Protein AF-A0A7J6T0Z1-F1 (afdb_monomer)

Foldseek 3Di:
DAKDAAADDPPDDDDPDDLADHGDDDPPDDPVNVVVVNVVLVVVLVVVLVVQCVCCVVVVPVLSNVQSDPQLRRRKMKDKDKFFADDDPPVVPPFDWSFDWDADLADDKDKDWDPPWDFKDWDFPPPDDDDDDDLGDIIITGHHTPPDRMIMMMIIRGHTHQQRFCPPVCPDPSNQQYPNQDDPVVRGSPPQQPPVRDGHGPNVSVVVVVVD

InterPro domains:
  IPR027443 Isopenicillin N synthase-like superfamily [G3DSA:2.60.120.330] (1-148)

pLDDT: mean 74.94, std 17.91, range [35.84, 97.19]

Organism: Perkinsus olseni (NCBI:txid32597)

Structure (mmCIF, N/CA/C/O backbone):
data_AF-A0A7J6T0Z1-F1
#
_entry.id   AF-A0A7J6T0Z1-F1
#
loop_
_atom_site.group_PDB
_atom_site.id
_atom_site.type_symbol
_atom_site.label_atom_id
_atom_site.label_alt_id
_atom_site.label_comp_id
_atom_site.label_asym_id
_atom_site.label_entity_id
_atom_site.label_seq_id
_atom_site.pdbx_PDB_ins_code
_atom_site.Cartn_x
_atom_site.Cartn_y
_atom_site.Cartn_z
_atom_site.occupancy
_atom_site.B_iso_or_equiv
_atom_site.auth_seq_id
_atom_site.auth_comp_id
_atom_site.auth_asym_id
_atom_site.auth_atom_id
_atom_site.pdbx_PDB_model_num
ATOM 1 N N . GLY A 1 1 ? 11.029 -6.167 9.103 1.00 74.56 1 GLY A N 1
ATOM 2 C CA . GLY A 1 1 ? 9.970 -6.312 8.086 1.00 74.56 1 GLY A CA 1
ATOM 3 C C . GLY A 1 1 ? 10.588 -6.230 6.710 1.00 74.56 1 GLY A C 1
ATOM 4 O O . GLY A 1 1 ? 11.666 -5.662 6.592 1.00 74.56 1 GLY A O 1
ATOM 5 N N . PHE A 1 2 ? 9.940 -6.806 5.706 1.00 89.94 2 PHE A N 1
ATOM 6 C CA . PHE A 1 2 ? 10.365 -6.749 4.304 1.00 89.94 2 PHE A CA 1
ATOM 7 C C . PHE A 1 2 ? 9.394 -5.868 3.516 1.00 89.94 2 PHE A C 1
ATOM 9 O O . PHE A 1 2 ? 8.201 -5.889 3.817 1.00 89.94 2 PHE A O 1
ATOM 16 N N . SER A 1 3 ? 9.886 -5.104 2.543 1.00 93.88 3 SER A N 1
ATOM 17 C CA . SER A 1 3 ? 9.063 -4.202 1.736 1.00 93.88 3 SER A CA 1
ATOM 18 C C . SER A 1 3 ? 9.277 -4.466 0.253 1.00 93.88 3 SER A C 1
ATOM 20 O O . SER A 1 3 ? 10.408 -4.688 -0.172 1.00 93.88 3 SER A O 1
ATOM 22 N N . TYR A 1 4 ? 8.199 -4.407 -0.518 1.00 96.12 4 TYR A N 1
ATOM 23 C CA . TYR A 1 4 ? 8.217 -4.537 -1.970 1.00 96.12 4 TYR A CA 1
ATOM 24 C C . TYR A 1 4 ? 7.030 -3.775 -2.572 1.00 96.12 4 TYR A C 1
ATOM 26 O O . TYR A 1 4 ? 6.057 -3.481 -1.881 1.00 96.12 4 TYR A O 1
ATOM 34 N N . GLY A 1 5 ? 7.125 -3.411 -3.841 1.00 95.44 5 GLY A N 1
ATOM 35 C CA . GLY A 1 5 ? 6.119 -2.658 -4.575 1.00 95.44 5 GLY A CA 1
ATOM 36 C C . GLY A 1 5 ? 5.828 -3.291 -5.929 1.00 95.44 5 GLY A C 1
ATOM 37 O O . GLY A 1 5 ? 5.919 -4.511 -6.105 1.00 95.44 5 GLY A O 1
ATOM 38 N N . PHE A 1 6 ? 5.504 -2.440 -6.896 1.00 95.56 6 PHE A N 1
ATOM 39 C CA . PHE A 1 6 ? 5.241 -2.845 -8.269 1.00 95.56 6 PHE A CA 1
ATOM 40 C C . PHE A 1 6 ? 6.432 -3.594 -8.889 1.00 95.56 6 PHE A C 1
ATOM 42 O O . PHE A 1 6 ? 7.571 -3.126 -8.853 1.00 95.56 6 PHE A O 1
ATOM 49 N N . GLU A 1 7 ? 6.167 -4.758 -9.485 1.00 95.94 7 GLU A N 1
ATOM 50 C CA . GLU A 1 7 ? 7.200 -5.560 -10.143 1.00 95.94 7 GLU A CA 1
ATOM 51 C C . GLU A 1 7 ? 7.459 -5.030 -11.560 1.00 95.94 7 GLU A C 1
ATOM 53 O O . GLU A 1 7 ? 6.697 -5.272 -12.498 1.00 95.94 7 GLU A O 1
ATOM 58 N N . TRP A 1 8 ? 8.556 -4.292 -11.716 1.00 95.19 8 TRP A N 1
ATOM 59 C CA . TRP A 1 8 ? 8.978 -3.752 -13.005 1.00 95.19 8 TRP A CA 1
ATOM 60 C C . TRP A 1 8 ? 9.663 -4.814 -13.876 1.00 95.19 8 TRP A C 1
ATOM 62 O O . TRP A 1 8 ? 10.398 -5.661 -13.361 1.00 95.19 8 TRP A O 1
ATOM 72 N N . PRO A 1 9 ? 9.533 -4.739 -15.216 1.00 94.12 9 PRO A N 1
ATOM 73 C CA . PRO A 1 9 ? 10.341 -5.560 -16.108 1.00 94.12 9 PRO A CA 1
ATOM 74 C C . PRO A 1 9 ? 11.835 -5.384 -15.817 1.00 94.12 9 PRO A C 1
ATOM 76 O O . PRO A 1 9 ? 12.321 -4.262 -15.684 1.00 94.12 9 PRO A O 1
ATOM 79 N N . LYS A 1 10 ? 12.605 -6.479 -15.820 1.00 90.25 10 LYS A N 1
ATOM 80 C CA . LYS A 1 10 ? 14.065 -6.447 -15.586 1.00 90.25 10 LYS A CA 1
ATOM 81 C C . LYS A 1 10 ? 14.842 -5.586 -16.584 1.00 90.25 10 LYS A C 1
ATOM 83 O O . LYS A 1 10 ? 16.014 -5.300 -16.357 1.00 90.25 10 LYS A O 1
ATOM 88 N N . THR A 1 11 ? 14.231 -5.209 -17.703 1.00 93.94 11 THR A N 1
ATOM 89 C CA . THR A 1 11 ? 14.786 -4.322 -18.735 1.00 93.94 11 THR A CA 1
ATOM 90 C C . THR A 1 11 ? 14.487 -2.846 -18.484 1.00 93.94 11 THR A C 1
ATOM 92 O O . THR A 1 11 ? 15.074 -1.996 -19.145 1.00 93.94 11 THR A O 1
ATOM 95 N N . HIS A 1 12 ? 13.614 -2.519 -17.531 1.00 94.31 12 HIS A N 1
ATOM 96 C CA . HIS A 1 12 ? 13.264 -1.147 -17.195 1.00 94.31 12 HIS A CA 1
ATOM 97 C C . HIS A 1 12 ? 14.442 -0.445 -16.498 1.00 94.31 12 HIS A C 1
ATOM 99 O O . HIS A 1 12 ? 15.129 -1.043 -15.665 1.00 94.31 12 HIS A O 1
ATOM 105 N N . ARG A 1 13 ? 14.743 0.799 -16.890 1.00 90.31 13 ARG A N 1
ATOM 106 C CA . ARG A 1 13 ? 15.944 1.535 -16.436 1.00 90.31 13 ARG A CA 1
ATOM 107 C C . ARG A 1 13 ? 15.671 2.961 -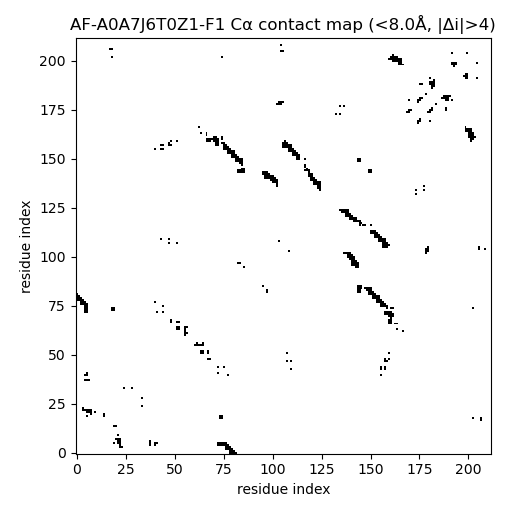15.967 1.00 90.31 13 ARG A C 1
ATOM 109 O O . ARG A 1 13 ? 16.509 3.511 -15.265 1.00 90.31 13 ARG A O 1
ATOM 116 N N . ALA A 1 14 ? 14.547 3.553 -16.361 1.00 93.81 14 ALA A N 1
ATOM 117 C CA . ALA A 1 14 ? 14.245 4.955 -16.112 1.00 93.81 14 ALA A CA 1
ATOM 118 C C . ALA A 1 14 ? 12.919 5.072 -15.364 1.00 93.81 14 ALA A C 1
ATOM 120 O O . ALA A 1 14 ? 11.871 4.774 -15.925 1.00 93.81 14 ALA A O 1
ATOM 121 N N . PHE A 1 15 ? 12.989 5.515 -14.114 1.00 94.12 15 PHE A N 1
ATOM 122 C CA . PHE A 1 15 ? 11.834 5.707 -13.246 1.00 94.12 15 PHE A CA 1
ATOM 123 C C . PHE A 1 15 ? 11.395 7.171 -13.273 1.00 94.12 15 PHE A C 1
ATOM 125 O O . PHE A 1 15 ? 12.234 8.070 -13.319 1.00 94.12 15 PHE A O 1
ATOM 132 N N . ALA A 1 16 ? 10.085 7.414 -13.246 1.00 92.31 16 ALA A N 1
ATOM 133 C CA . ALA A 1 16 ? 9.531 8.761 -13.356 1.00 92.31 16 ALA A CA 1
ATOM 134 C C . ALA A 1 16 ? 9.659 9.567 -12.053 1.00 92.31 16 ALA A C 1
ATOM 136 O O . ALA A 1 16 ? 9.600 10.792 -12.084 1.00 92.31 16 ALA A O 1
ATOM 137 N N . ASN A 1 17 ? 9.808 8.896 -10.908 1.00 91.75 17 ASN A N 1
ATOM 138 C CA . ASN A 1 17 ? 9.899 9.533 -9.596 1.00 91.75 17 ASN A CA 1
ATOM 139 C C . ASN A 1 17 ? 10.640 8.649 -8.574 1.00 91.75 17 ASN A C 1
ATOM 141 O O . ASN A 1 17 ? 10.964 7.495 -8.848 1.00 91.75 17 ASN A O 1
ATOM 145 N N . LYS A 1 18 ? 10.887 9.197 -7.376 1.00 89.94 18 LYS A N 1
ATOM 146 C CA . LYS A 1 18 ? 11.679 8.564 -6.303 1.00 89.94 18 LYS A CA 1
ATOM 147 C C . LYS A 1 18 ? 10.999 7.375 -5.612 1.00 89.94 18 LYS A C 1
ATOM 149 O O . LYS A 1 18 ? 11.673 6.642 -4.896 1.00 89.94 18 LYS A O 1
ATOM 154 N N . LEU A 1 19 ? 9.690 7.195 -5.791 1.00 90.69 19 LEU A N 1
ATOM 155 C CA . LEU A 1 19 ? 8.927 6.089 -5.199 1.00 90.69 19 LEU A CA 1
ATOM 156 C C . LEU A 1 19 ? 8.919 4.844 -6.089 1.00 90.69 19 LEU A C 1
ATOM 158 O O . LEU A 1 19 ? 8.497 3.775 -5.656 1.00 90.69 19 LEU A O 1
ATOM 162 N N . GLN A 1 20 ? 9.369 4.983 -7.333 1.00 94.12 20 GLN A N 1
ATOM 163 C CA . GLN A 1 20 ? 9.459 3.895 -8.288 1.00 94.12 20 GLN A CA 1
ATOM 164 C C . GLN A 1 20 ? 10.871 3.304 -8.285 1.00 94.12 20 GLN A C 1
ATOM 166 O O . GLN A 1 20 ? 11.873 4.017 -8.292 1.00 94.12 20 GLN A O 1
ATOM 171 N N . GLY A 1 21 ? 10.949 1.979 -8.311 1.00 93.75 21 GLY A N 1
ATOM 172 C CA . GLY A 1 21 ? 12.211 1.255 -8.343 1.00 93.75 21 GLY A CA 1
ATOM 173 C C . GLY A 1 21 ? 11.982 -0.250 -8.441 1.00 93.75 21 GLY A C 1
ATOM 174 O O . GLY A 1 21 ? 10.863 -0.715 -8.215 1.00 93.75 21 GLY A O 1
ATOM 175 N N . PRO A 1 22 ? 13.018 -1.032 -8.788 1.00 95.25 22 PRO A N 1
ATOM 176 C CA . PRO A 1 22 ? 12.898 -2.480 -8.820 1.00 95.25 22 PRO A CA 1
ATOM 177 C C . PRO A 1 22 ? 12.790 -3.036 -7.395 1.00 95.25 22 PRO A C 1
ATOM 179 O O . PRO A 1 22 ? 13.433 -2.538 -6.468 1.00 95.25 22 PRO A O 1
ATOM 182 N N . ASN A 1 23 ? 12.031 -4.118 -7.232 1.00 95.75 23 ASN A N 1
ATOM 183 C CA . ASN A 1 23 ? 12.008 -4.864 -5.979 1.00 95.75 23 ASN A CA 1
ATOM 184 C C . ASN A 1 23 ? 13.381 -5.490 -5.690 1.00 95.75 23 ASN A C 1
ATOM 186 O O . ASN A 1 23 ? 14.017 -6.069 -6.573 1.00 95.75 23 ASN A O 1
ATOM 190 N N . VAL A 1 24 ? 13.829 -5.404 -4.434 1.00 94.12 24 VAL A N 1
ATOM 191 C CA . VAL A 1 24 ? 15.079 -6.023 -3.967 1.00 94.12 24 VAL A CA 1
ATOM 192 C C . VAL A 1 24 ? 14.741 -7.279 -3.173 1.00 94.12 24 VAL A C 1
ATOM 194 O O . VAL A 1 24 ? 14.542 -7.241 -1.961 1.00 94.12 24 VAL A O 1
ATOM 197 N N . TRP A 1 25 ? 14.647 -8.406 -3.872 1.00 94.25 25 TRP A N 1
ATOM 198 C CA . TRP A 1 25 ? 14.301 -9.694 -3.276 1.00 94.25 25 TRP A CA 1
ATOM 199 C C . TRP A 1 25 ? 15.475 -10.301 -2.481 1.00 94.25 25 TRP A C 1
ATOM 201 O O . TRP A 1 25 ? 16.605 -10.318 -2.977 1.00 94.25 25 TRP A O 1
ATOM 211 N N . PRO A 1 26 ? 15.247 -10.838 -1.264 1.00 92.25 26 PRO A N 1
ATOM 212 C CA . PRO A 1 26 ? 16.267 -11.580 -0.527 1.00 92.25 26 PRO A CA 1
ATOM 213 C C . PRO A 1 26 ? 16.804 -12.772 -1.326 1.00 92.25 26 PRO A C 1
ATOM 215 O O . PRO A 1 26 ? 16.032 -13.536 -1.889 1.00 92.25 26 PRO A O 1
ATOM 218 N N . ALA A 1 27 ? 18.117 -13.016 -1.300 1.00 90.31 27 ALA A N 1
ATOM 219 C CA . ALA A 1 27 ? 18.741 -14.076 -2.106 1.00 90.31 27 ALA A CA 1
ATOM 220 C C . ALA A 1 27 ? 18.177 -15.493 -1.864 1.00 90.31 27 ALA A C 1
ATOM 222 O O . ALA A 1 27 ? 18.294 -16.360 -2.723 1.00 90.31 27 ALA A O 1
ATOM 223 N N . LYS A 1 28 ? 17.588 -15.736 -0.687 1.00 91.62 28 LYS A N 1
ATOM 224 C CA . LYS A 1 28 ? 17.058 -17.043 -0.277 1.00 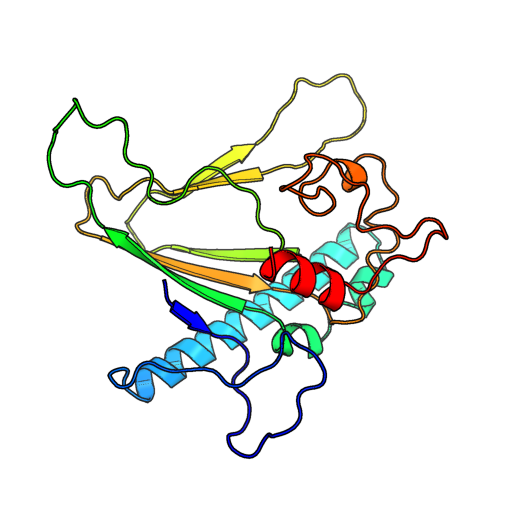91.62 28 LYS A CA 1
ATOM 225 C C . LYS A 1 28 ? 15.582 -17.257 -0.618 1.00 91.62 28 LYS A C 1
ATOM 227 O O . LYS A 1 28 ? 15.091 -18.344 -0.347 1.00 91.62 28 LYS A O 1
ATOM 232 N N . ILE A 1 29 ? 14.869 -16.254 -1.140 1.00 90.69 29 ILE A N 1
ATOM 233 C CA . ILE A 1 29 ? 13.438 -16.405 -1.427 1.00 90.69 29 ILE A CA 1
ATOM 234 C C . ILE A 1 29 ? 13.224 -17.117 -2.777 1.00 90.69 29 ILE A C 1
ATOM 236 O O . ILE A 1 29 ? 13.694 -16.616 -3.806 1.00 90.69 29 ILE A O 1
ATOM 240 N N . PRO A 1 30 ? 12.530 -18.269 -2.802 1.00 95.00 30 PRO A N 1
ATOM 241 C CA . PRO A 1 30 ? 12.181 -18.969 -4.035 1.00 95.00 30 PRO A CA 1
ATOM 242 C C . PRO A 1 30 ? 11.428 -18.080 -5.033 1.00 95.00 30 PRO A C 1
ATOM 244 O O . PRO A 1 30 ? 10.677 -17.182 -4.654 1.00 95.00 30 PRO A O 1
ATOM 247 N N . ALA A 1 31 ? 11.594 -18.345 -6.331 1.00 93.50 31 ALA A N 1
ATOM 248 C CA . ALA A 1 31 ? 10.918 -17.576 -7.381 1.00 93.50 31 ALA A CA 1
ATOM 249 C C . ALA A 1 31 ? 9.382 -17.704 -7.319 1.00 93.50 31 ALA A C 1
ATOM 251 O O . ALA A 1 31 ? 8.666 -16.752 -7.623 1.00 93.50 31 ALA A O 1
ATOM 252 N N . GLU A 1 32 ? 8.875 -18.861 -6.895 1.00 96.12 32 GLU A N 1
ATOM 253 C CA . GLU A 1 32 ? 7.445 -19.113 -6.664 1.00 96.12 32 GLU A CA 1
ATOM 254 C C . GLU A 1 32 ? 6.862 -18.255 -5.531 1.00 96.12 32 GLU A C 1
ATOM 256 O O . GLU A 1 32 ? 5.759 -17.717 -5.666 1.00 96.12 32 GLU A O 1
ATOM 261 N N . ASP A 1 33 ? 7.630 -18.033 -4.463 1.00 95.00 33 ASP A N 1
ATOM 262 C CA . ASP A 1 33 ? 7.237 -17.157 -3.359 1.00 95.00 33 ASP A CA 1
ATOM 263 C C . ASP A 1 33 ? 7.249 -15.692 -3.800 1.00 95.00 33 ASP A C 1
ATOM 265 O O . ASP A 1 33 ? 6.302 -14.957 -3.520 1.00 95.00 33 ASP A O 1
ATOM 269 N N . GLN A 1 34 ? 8.265 -15.270 -4.566 1.00 95.06 34 GLN A N 1
ATOM 270 C CA . GLN A 1 34 ? 8.288 -13.936 -5.186 1.00 95.06 34 GLN A CA 1
ATOM 271 C C . GLN A 1 34 ? 7.047 -13.725 -6.060 1.00 95.06 34 GLN A C 1
ATOM 273 O O . GLN A 1 34 ? 6.359 -12.714 -5.932 1.00 95.06 34 GLN A O 1
ATOM 278 N N . HIS A 1 35 ? 6.711 -14.704 -6.905 1.00 96.00 35 HIS A N 1
ATOM 279 C CA . HIS A 1 35 ? 5.528 -14.644 -7.758 1.00 96.00 35 HIS A CA 1
ATOM 280 C C . HIS A 1 35 ? 4.232 -14.544 -6.944 1.00 96.00 35 HIS A C 1
ATOM 282 O O . HIS A 1 35 ? 3.364 -13.730 -7.262 1.00 96.00 35 HIS A O 1
ATOM 288 N N . THR A 1 36 ? 4.113 -15.322 -5.868 1.00 96.75 36 THR A N 1
ATOM 289 C CA . THR A 1 36 ? 2.957 -15.283 -4.963 1.00 96.75 36 THR A CA 1
ATOM 290 C C . THR A 1 36 ? 2.819 -13.917 -4.293 1.00 96.75 36 THR A C 1
ATOM 292 O O . THR A 1 36 ? 1.726 -13.349 -4.263 1.00 96.75 36 THR A O 1
ATOM 295 N N . LEU A 1 37 ? 3.927 -13.343 -3.822 1.00 95.94 37 LEU A N 1
ATOM 296 C CA . LEU A 1 37 ? 3.954 -12.019 -3.206 1.00 95.94 37 LEU A CA 1
ATOM 297 C C . LEU A 1 37 ? 3.589 -10.912 -4.203 1.00 95.94 37 LEU A C 1
ATOM 299 O O . LEU A 1 37 ? 2.799 -10.029 -3.863 1.00 95.94 37 LEU A O 1
ATOM 303 N N . VAL A 1 38 ? 4.096 -10.973 -5.437 1.00 96.75 38 VAL A N 1
ATOM 304 C CA . VAL A 1 38 ? 3.731 -10.037 -6.516 1.00 96.75 38 VAL A CA 1
ATOM 305 C C . VAL A 1 38 ? 2.256 -10.179 -6.895 1.00 96.75 38 VAL A C 1
ATOM 307 O O . VAL A 1 38 ? 1.563 -9.178 -7.073 1.00 96.75 38 VAL A O 1
ATOM 310 N N . LYS A 1 39 ? 1.735 -11.409 -6.972 1.00 97.19 39 LYS A N 1
ATOM 311 C CA . LYS A 1 39 ? 0.308 -11.650 -7.212 1.00 97.19 39 LYS A CA 1
ATOM 312 C C . LYS A 1 39 ? -0.542 -11.022 -6.108 1.00 97.19 39 LYS A C 1
ATOM 314 O O . LYS A 1 39 ? -1.492 -10.310 -6.418 1.00 97.19 39 LYS A O 1
ATOM 319 N N . TRP A 1 40 ? -0.169 -11.224 -4.844 1.00 96.00 40 TRP A N 1
ATOM 320 C CA . TRP A 1 40 ? -0.841 -10.591 -3.709 1.00 96.00 40 TRP A CA 1
ATOM 321 C C . TRP A 1 40 ? -0.827 -9.060 -3.804 1.00 96.00 40 TRP A C 1
ATOM 323 O O . TRP A 1 40 ? -1.874 -8.438 -3.643 1.00 96.00 40 TRP A O 1
ATOM 333 N N . PHE A 1 41 ? 0.323 -8.456 -4.124 1.00 96.44 41 PHE A N 1
ATOM 334 C CA . PHE A 1 41 ? 0.431 -7.006 -4.320 1.00 96.44 41 PHE A CA 1
ATOM 335 C C . PHE A 1 41 ? -0.579 -6.505 -5.356 1.00 96.44 41 PHE A C 1
ATOM 337 O O . PHE A 1 41 ? -1.325 -5.567 -5.086 1.00 96.44 41 PHE A O 1
ATOM 344 N N . ASN A 1 42 ? -0.653 -7.174 -6.508 1.00 95.69 42 ASN A N 1
ATOM 345 C CA . ASN A 1 42 ? -1.567 -6.794 -7.581 1.00 95.69 42 ASN A CA 1
ATOM 346 C C . ASN A 1 42 ? -3.037 -6.886 -7.148 1.00 95.69 42 ASN A C 1
ATOM 348 O O . ASN A 1 42 ? -3.806 -5.966 -7.422 1.00 95.69 42 ASN A O 1
ATOM 352 N N . GLU A 1 43 ? -3.436 -7.951 -6.448 1.00 96.25 43 GLU A N 1
ATOM 353 C CA . GLU A 1 43 ? -4.812 -8.093 -5.950 1.00 96.25 43 GLU A CA 1
ATOM 354 C C . GLU A 1 43 ? -5.153 -7.040 -4.887 1.00 96.25 43 GLU A C 1
ATOM 356 O O . GLU A 1 43 ? -6.208 -6.403 -4.955 1.00 96.25 43 GLU A O 1
ATOM 361 N N . ALA A 1 44 ? -4.239 -6.778 -3.949 1.00 95.31 44 ALA A N 1
ATOM 362 C CA . ALA A 1 44 ? -4.417 -5.738 -2.940 1.00 95.31 44 ALA A CA 1
ATOM 363 C C . ALA A 1 44 ? -4.518 -4.339 -3.575 1.00 95.31 44 ALA A C 1
ATOM 365 O O . ALA A 1 44 ? -5.366 -3.540 -3.179 1.00 95.31 44 ALA A O 1
ATOM 366 N N . THR A 1 45 ? -3.736 -4.061 -4.622 1.00 94.62 45 THR A N 1
ATOM 367 C CA . THR A 1 45 ? -3.840 -2.815 -5.394 1.00 94.62 45 THR A CA 1
ATOM 368 C C . THR A 1 45 ? -5.169 -2.707 -6.138 1.00 94.62 45 THR A C 1
ATOM 370 O O . THR A 1 45 ? -5.771 -1.633 -6.154 1.00 94.62 45 THR A O 1
ATOM 373 N N . ARG A 1 46 ? -5.680 -3.801 -6.725 1.00 93.62 46 ARG A N 1
ATOM 374 C CA . ARG A 1 46 ? -7.014 -3.807 -7.358 1.00 93.62 46 ARG A CA 1
ATOM 375 C C . ARG A 1 46 ? -8.114 -3.509 -6.343 1.00 93.62 46 ARG A C 1
ATOM 377 O O . ARG A 1 46 ? -9.021 -2.735 -6.654 1.00 93.62 46 ARG A O 1
ATOM 384 N N . LEU A 1 47 ? -8.017 -4.074 -5.139 1.00 93.62 47 LEU A N 1
ATOM 385 C CA . LEU A 1 47 ? -8.932 -3.772 -4.040 1.00 93.62 47 LEU A CA 1
ATOM 386 C C . LEU A 1 47 ? -8.821 -2.302 -3.607 1.00 93.62 47 LEU A C 1
ATOM 388 O O . LEU A 1 47 ? -9.841 -1.625 -3.502 1.00 93.62 47 LEU A O 1
ATOM 392 N N . GLY A 1 48 ? -7.603 -1.784 -3.429 1.00 91.38 48 GLY A N 1
ATOM 393 C CA . GLY A 1 48 ? -7.358 -0.379 -3.089 1.00 91.38 48 GLY A CA 1
ATOM 394 C C . GLY A 1 48 ? -7.958 0.585 -4.113 1.00 91.38 48 GLY A C 1
ATOM 395 O O . GLY A 1 48 ? -8.665 1.520 -3.743 1.00 91.38 48 GLY A O 1
ATOM 396 N N . LEU A 1 49 ? -7.790 0.294 -5.404 1.00 90.25 49 LEU A N 1
ATOM 397 C CA . LEU A 1 49 ? -8.406 1.046 -6.497 1.00 90.25 49 LEU A CA 1
ATOM 398 C C . LEU A 1 49 ? -9.941 1.012 -6.438 1.00 90.25 49 LEU A C 1
ATOM 400 O O . LEU A 1 49 ? -10.588 2.044 -6.628 1.00 90.25 49 LEU A O 1
ATOM 404 N N . ALA A 1 50 ? -10.534 -0.156 -6.183 1.00 90.94 50 ALA A N 1
ATOM 405 C CA . ALA A 1 50 ? -11.984 -0.295 -6.061 1.00 90.94 50 ALA A CA 1
ATOM 406 C C . ALA A 1 50 ? -12.532 0.511 -4.871 1.00 90.94 50 ALA A C 1
ATOM 408 O O . ALA A 1 50 ? -13.519 1.231 -5.021 1.00 90.94 50 ALA A O 1
ATOM 409 N N . LEU A 1 51 ? -11.852 0.456 -3.722 1.00 89.31 51 LEU A N 1
ATOM 410 C CA . LEU A 1 51 ? -12.191 1.243 -2.536 1.00 89.31 51 LEU A CA 1
ATOM 411 C C . LEU A 1 51 ? -12.038 2.746 -2.791 1.00 89.31 51 LEU A C 1
ATOM 413 O O . LEU A 1 51 ? -12.935 3.510 -2.453 1.00 89.31 51 LEU A O 1
ATOM 417 N N . CYS A 1 52 ? -10.957 3.170 -3.447 1.00 85.75 52 CYS A N 1
ATOM 418 C CA . CYS A 1 52 ? -10.718 4.564 -3.824 1.00 85.75 52 CYS A CA 1
ATOM 419 C C . CYS A 1 52 ? -11.865 5.110 -4.689 1.00 85.75 52 CYS A C 1
ATOM 421 O O . CYS A 1 52 ? -12.433 6.162 -4.392 1.00 85.75 52 CYS A O 1
ATOM 423 N N . LYS A 1 53 ? -12.286 4.348 -5.708 1.00 85.50 53 LYS A N 1
ATOM 424 C CA . LYS A 1 53 ? -13.427 4.702 -6.567 1.00 85.50 53 LYS A CA 1
ATOM 425 C C . LYS A 1 53 ? -14.752 4.735 -5.805 1.00 85.50 53 LYS A C 1
ATOM 427 O O . LYS A 1 53 ? -15.549 5.644 -6.029 1.00 85.50 53 LYS A O 1
ATOM 432 N N . ALA A 1 54 ? -14.984 3.781 -4.905 1.00 85.81 54 ALA A N 1
ATOM 433 C CA . ALA A 1 54 ? -16.178 3.764 -4.066 1.00 85.81 54 ALA A CA 1
ATOM 434 C C . ALA A 1 54 ? -16.225 4.986 -3.134 1.00 85.81 54 ALA A C 1
ATOM 436 O O . ALA A 1 54 ? -17.252 5.657 -3.068 1.00 85.81 54 ALA A O 1
ATOM 437 N N . LEU A 1 55 ? -15.104 5.325 -2.487 1.00 81.25 55 LEU A N 1
ATOM 438 C CA . LEU A 1 55 ? -14.967 6.509 -1.635 1.00 81.25 55 LEU A CA 1
ATOM 439 C C . LEU A 1 55 ? -15.202 7.802 -2.418 1.00 81.25 55 LEU A C 1
ATOM 441 O O . LEU A 1 55 ? -15.941 8.670 -1.956 1.00 81.25 55 LEU A O 1
ATOM 445 N N . ALA A 1 56 ? -14.639 7.918 -3.621 1.00 79.88 56 ALA A N 1
ATOM 446 C CA . ALA A 1 56 ? -14.892 9.051 -4.507 1.00 79.88 56 ALA A CA 1
ATOM 447 C C . ALA A 1 56 ? -16.381 9.192 -4.848 1.00 79.88 56 ALA A C 1
ATOM 449 O O . ALA A 1 56 ? -16.927 10.292 -4.803 1.00 79.88 56 ALA A O 1
ATOM 450 N N . HIS A 1 57 ? -17.050 8.072 -5.136 1.00 81.19 57 HIS A N 1
ATOM 451 C CA . HIS A 1 57 ? -18.470 8.062 -5.466 1.00 81.19 57 HIS A CA 1
ATOM 452 C C . HIS A 1 57 ? -19.348 8.494 -4.282 1.00 81.19 57 HIS A C 1
ATOM 454 O O . HIS A 1 57 ? -20.171 9.391 -4.436 1.00 81.19 57 HIS A O 1
ATOM 460 N N . VAL A 1 58 ? -19.151 7.914 -3.091 1.00 79.38 58 VAL A N 1
ATOM 461 C CA . VAL A 1 58 ? -19.977 8.240 -1.910 1.00 79.38 58 VAL A CA 1
ATOM 462 C C . VAL A 1 58 ? -19.708 9.639 -1.355 1.00 79.38 58 VAL A C 1
ATOM 464 O O . VAL A 1 58 ? -20.598 10.242 -0.766 1.00 79.38 58 VAL A O 1
ATOM 467 N N . SER A 1 59 ? -18.494 10.165 -1.539 1.00 70.69 59 SER A N 1
ATOM 468 C CA . SER A 1 59 ? -18.126 11.517 -1.096 1.00 70.69 59 SER A CA 1
ATOM 469 C C . SER A 1 59 ? -18.489 12.613 -2.101 1.00 70.69 59 SER A C 1
ATOM 471 O O . SER A 1 59 ? -18.361 13.792 -1.777 1.00 70.69 59 SER A O 1
ATOM 473 N N . GLY A 1 60 ? -18.911 12.250 -3.318 1.00 73.56 60 GLY A N 1
ATOM 474 C CA . GLY A 1 60 ? -19.153 13.200 -4.405 1.00 73.56 60 GLY A CA 1
ATOM 475 C C . GLY A 1 60 ? -17.885 13.897 -4.918 1.00 73.56 60 GLY A C 1
ATOM 476 O O . GLY A 1 60 ? -17.986 14.904 -5.617 1.00 73.56 60 GLY A O 1
ATOM 477 N N . GLN A 1 61 ? -16.690 13.398 -4.581 1.00 71.75 61 GLN A N 1
ATOM 478 C CA . GLN A 1 61 ? -15.423 14.004 -4.991 1.00 71.75 61 GLN A CA 1
ATOM 479 C C . GLN A 1 61 ? -14.971 13.479 -6.357 1.00 71.75 61 GLN A C 1
ATOM 481 O O . GLN A 1 61 ? -14.254 12.482 -6.473 1.00 71.75 61 GLN A O 1
ATOM 486 N N . GLU A 1 62 ? -15.354 14.192 -7.415 1.00 69.69 62 GLU A N 1
ATOM 487 C CA . GLU A 1 62 ? -14.980 13.852 -8.793 1.00 69.69 62 GLU A CA 1
ATOM 488 C C . GLU A 1 62 ? -13.456 13.884 -9.018 1.00 69.69 62 GLU A C 1
ATOM 490 O O . GLU A 1 62 ? -12.919 13.055 -9.755 1.00 69.69 62 GLU A O 1
ATOM 495 N N . ALA A 1 63 ? -12.745 14.790 -8.334 1.00 69.31 63 ALA A N 1
ATOM 496 C CA . ALA A 1 63 ? -11.284 14.871 -8.372 1.00 69.31 63 ALA A CA 1
ATOM 497 C C . ALA A 1 63 ? -10.632 13.563 -7.900 1.00 69.31 63 ALA A C 1
ATOM 499 O O . ALA A 1 63 ? -9.743 13.039 -8.567 1.00 69.31 63 ALA A O 1
ATOM 500 N N . LEU A 1 64 ? -11.132 12.975 -6.808 1.00 70.44 64 LEU A N 1
ATOM 501 C CA . LEU A 1 64 ? -10.638 11.692 -6.315 1.00 70.44 64 LEU A CA 1
ATOM 502 C C . LEU A 1 64 ? -10.903 10.576 -7.337 1.00 70.44 64 LEU A C 1
ATOM 504 O O . LEU A 1 64 ? -10.008 9.790 -7.628 1.00 70.44 64 LEU A O 1
ATOM 508 N N . SER A 1 65 ? -12.085 10.558 -7.962 1.00 71.56 65 SER A N 1
ATOM 509 C CA . SER A 1 65 ? -12.444 9.557 -8.979 1.00 71.56 65 SER A CA 1
ATOM 510 C C . SER A 1 65 ? -11.482 9.548 -10.175 1.00 71.56 65 SER A C 1
ATOM 512 O O . SER A 1 65 ? -11.084 8.478 -10.637 1.00 71.56 65 SER A O 1
ATOM 514 N N . LYS A 1 66 ? -11.060 10.734 -10.640 1.00 75.81 66 LYS A N 1
ATOM 515 C CA . LYS A 1 66 ? -10.092 10.903 -11.743 1.00 75.81 66 LYS A CA 1
ATOM 516 C C . LYS A 1 66 ? -8.672 10.474 -11.363 1.00 75.81 66 LYS A C 1
ATOM 518 O O . LYS A 1 66 ? -7.906 10.039 -12.218 1.00 75.81 66 LYS A O 1
ATOM 523 N N . ASN A 1 67 ? -8.346 10.576 -10.080 1.00 77.31 67 ASN A N 1
ATOM 524 C CA . ASN A 1 67 ? -7.003 10.395 -9.541 1.00 77.31 67 ASN A CA 1
ATOM 525 C C . ASN A 1 67 ? -6.741 8.983 -8.974 1.00 77.31 67 ASN A C 1
ATOM 527 O O . ASN A 1 67 ? -5.589 8.564 -8.839 1.00 77.31 67 ASN A O 1
ATOM 531 N N . CYS A 1 68 ? -7.799 8.209 -8.712 1.00 75.94 68 CYS A N 1
ATOM 532 C CA . CYS A 1 68 ? -7.749 6.767 -8.462 1.00 75.94 68 CYS A CA 1
ATOM 533 C C . CYS A 1 68 ? -7.460 6.005 -9.776 1.00 75.94 68 CYS A C 1
ATOM 535 O O . CYS A 1 68 ? -8.365 5.410 -10.373 1.00 75.94 68 CYS A O 1
ATOM 537 N N . GLY A 1 69 ? -6.221 6.066 -10.271 1.00 69.94 69 GLY A N 1
ATOM 538 C CA . GLY A 1 69 ? -5.808 5.480 -11.550 1.00 69.94 69 GLY A CA 1
ATOM 539 C C . GLY A 1 69 ? -4.823 4.313 -11.434 1.00 69.94 69 GLY A C 1
ATOM 540 O O . GLY A 1 69 ? -4.463 3.864 -10.345 1.00 69.94 69 GLY A O 1
ATOM 541 N N . SER A 1 70 ? -4.406 3.803 -12.596 1.00 67.00 70 SER A N 1
ATOM 542 C CA . SER A 1 70 ? -3.457 2.688 -12.729 1.00 67.00 70 SER A CA 1
ATOM 543 C C . SER A 1 70 ? -2.045 3.029 -12.256 1.00 67.00 70 SER A C 1
ATOM 545 O O . SER A 1 70 ? -1.316 2.134 -11.833 1.00 67.00 70 SER A O 1
ATOM 547 N N . ASP A 1 71 ? -1.667 4.306 -12.286 1.00 82.56 71 ASP A N 1
ATOM 548 C CA . ASP A 1 71 ? -0.306 4.737 -11.960 1.00 82.56 71 ASP A CA 1
ATOM 549 C C . ASP A 1 71 ? -0.045 4.698 -10.453 1.00 82.56 71 ASP A C 1
ATOM 551 O O . ASP A 1 71 ? 1.103 4.544 -10.036 1.00 82.56 71 ASP A O 1
ATOM 555 N N . GLY A 1 72 ? -1.097 4.746 -9.628 1.00 86.81 72 GLY A N 1
ATOM 556 C CA . GLY A 1 72 ? -0.997 4.567 -8.178 1.00 86.81 72 GLY A CA 1
ATOM 557 C C . GLY A 1 72 ? -0.355 3.235 -7.775 1.00 86.81 72 GLY A C 1
ATOM 558 O O . GLY A 1 72 ? 0.395 3.175 -6.800 1.00 86.81 72 GLY A O 1
ATOM 559 N N . ALA A 1 73 ? -0.538 2.180 -8.579 1.00 89.75 73 ALA A N 1
ATOM 560 C CA . ALA A 1 73 ? 0.127 0.891 -8.377 1.00 89.75 73 ALA A CA 1
ATOM 561 C C . ALA A 1 73 ? 1.655 1.029 -8.357 1.00 89.75 73 ALA A C 1
ATOM 563 O O . ALA A 1 73 ? 2.324 0.411 -7.537 1.00 89.75 73 ALA A O 1
ATOM 564 N N . SER A 1 74 ? 2.200 1.877 -9.235 1.00 93.25 74 SER A N 1
ATOM 565 C CA . SER A 1 74 ? 3.645 2.040 -9.425 1.00 93.25 74 SER A CA 1
ATOM 566 C C . SER A 1 74 ? 4.358 2.681 -8.233 1.00 93.25 74 SER A C 1
ATOM 568 O O . SER A 1 74 ? 5.577 2.572 -8.131 1.00 93.25 74 SER A O 1
ATOM 570 N N . ILE A 1 75 ? 3.603 3.329 -7.341 1.00 92.50 75 ILE A N 1
ATOM 571 C CA . ILE A 1 75 ? 4.123 4.002 -6.146 1.00 92.50 75 ILE A CA 1
ATOM 572 C C . ILE A 1 75 ? 3.594 3.404 -4.839 1.00 92.50 75 ILE A C 1
ATOM 574 O O . ILE A 1 75 ? 4.070 3.773 -3.769 1.00 92.50 75 ILE A O 1
ATOM 578 N N . SER A 1 76 ? 2.621 2.492 -4.914 1.00 94.12 76 SER A N 1
ATOM 579 C CA . SER A 1 76 ? 2.067 1.783 -3.757 1.00 94.12 76 SER A CA 1
ATOM 580 C C . SER A 1 76 ? 3.089 0.813 -3.160 1.00 94.12 76 SER A C 1
ATOM 582 O O . SER A 1 76 ? 3.962 0.288 -3.855 1.00 94.12 76 SER A O 1
ATOM 584 N N . LEU A 1 77 ? 2.962 0.541 -1.861 1.00 94.38 77 LEU A N 1
ATOM 585 C CA . LEU A 1 77 ? 3.954 -0.215 -1.097 1.00 94.38 77 LEU A CA 1
ATOM 586 C C . LEU A 1 77 ? 3.306 -1.364 -0.328 1.00 94.38 77 LEU A C 1
ATOM 588 O O . LEU A 1 77 ? 2.328 -1.174 0.387 1.00 94.38 77 LEU A O 1
ATOM 592 N N . GLN A 1 78 ? 3.904 -2.546 -0.388 1.00 95.56 78 GLN A N 1
ATOM 593 C CA . GLN A 1 78 ? 3.578 -3.666 0.482 1.00 95.56 78 GLN A CA 1
ATOM 594 C C . GLN A 1 78 ? 4.673 -3.861 1.524 1.00 95.56 78 GLN A C 1
ATOM 596 O O . GLN A 1 78 ? 5.865 -3.842 1.218 1.00 95.56 78 GLN A O 1
ATOM 601 N N . ARG A 1 79 ? 4.260 -4.102 2.768 1.00 94.50 79 ARG A N 1
ATOM 602 C CA . ARG A 1 79 ? 5.146 -4.474 3.870 1.00 94.50 79 ARG A CA 1
ATOM 603 C C . ARG A 1 79 ? 4.717 -5.800 4.479 1.00 94.50 79 ARG A C 1
ATOM 605 O O . ARG A 1 79 ? 3.529 -6.069 4.648 1.00 94.50 79 ARG A O 1
ATOM 612 N N . ILE A 1 80 ? 5.707 -6.614 4.819 1.00 92.88 80 ILE A N 1
ATOM 613 C CA . ILE A 1 80 ? 5.562 -7.866 5.556 1.00 92.88 80 ILE A CA 1
ATOM 614 C C . ILE A 1 80 ? 6.158 -7.661 6.943 1.00 92.88 80 ILE A C 1
ATOM 616 O O . ILE A 1 80 ? 7.345 -7.335 7.092 1.00 92.88 80 ILE A O 1
ATOM 620 N N . TYR A 1 81 ? 5.338 -7.874 7.963 1.00 91.06 81 TYR A N 1
ATOM 621 C CA . TYR A 1 81 ? 5.741 -7.835 9.359 1.00 91.06 81 TYR A CA 1
ATOM 622 C C . TYR A 1 81 ? 5.678 -9.231 9.961 1.00 91.06 81 TYR A C 1
ATOM 624 O O . TYR A 1 81 ? 4.730 -9.977 9.730 1.00 91.06 81 TYR A O 1
ATOM 632 N N . ARG A 1 82 ? 6.699 -9.550 10.755 1.00 89.19 82 ARG A N 1
ATOM 633 C CA . ARG A 1 82 ? 6.767 -10.729 11.611 1.00 89.19 82 ARG A CA 1
ATOM 634 C C . ARG A 1 82 ? 6.909 -10.222 13.038 1.00 89.19 82 ARG A C 1
ATOM 636 O O . ARG A 1 82 ? 7.871 -9.511 13.329 1.00 89.19 82 ARG A O 1
ATOM 643 N N . TYR A 1 83 ? 5.939 -10.542 13.880 1.00 85.38 83 TYR A N 1
ATOM 644 C CA . TYR A 1 83 ? 5.926 -10.213 15.298 1.00 85.38 83 TYR A CA 1
ATOM 645 C C . TYR A 1 83 ? 6.213 -11.490 16.082 1.00 85.38 83 TYR A C 1
ATOM 647 O O . TYR A 1 83 ? 5.516 -12.488 15.907 1.00 85.38 83 TYR A O 1
ATOM 655 N N . PHE A 1 84 ? 7.246 -11.456 16.915 1.00 83.62 84 PHE A N 1
ATOM 656 C CA . PHE A 1 84 ? 7.603 -12.563 17.798 1.00 83.62 84 PHE A CA 1
ATOM 657 C C . PHE A 1 84 ? 6.725 -12.545 19.054 1.00 83.62 84 PHE A C 1
ATOM 659 O O . PHE A 1 84 ? 6.230 -11.481 19.441 1.00 83.62 84 PHE A O 1
ATOM 666 N N . ALA A 1 85 ? 6.527 -13.708 19.673 1.00 77.75 85 ALA A N 1
ATOM 667 C CA . ALA A 1 85 ? 5.907 -13.800 20.991 1.00 77.75 85 ALA A CA 1
ATOM 668 C C . ALA A 1 85 ? 6.722 -13.046 22.059 1.00 77.75 85 ALA A C 1
ATOM 670 O O . ALA A 1 85 ? 7.932 -12.856 21.921 1.00 77.75 85 ALA A O 1
ATOM 671 N N . GLU A 1 86 ? 6.058 -12.624 23.138 1.00 71.25 86 GLU A N 1
ATOM 672 C CA . GLU A 1 86 ? 6.760 -12.164 24.340 1.00 71.25 86 GLU A CA 1
ATOM 673 C C . GLU A 1 86 ? 7.420 -13.365 25.035 1.00 71.25 86 GLU A C 1
ATOM 675 O O . GLU A 1 86 ? 6.746 -14.317 25.429 1.00 71.25 86 GLU A O 1
ATOM 680 N N . GLU A 1 87 ? 8.744 -13.332 25.193 1.00 62.75 87 GLU A N 1
ATOM 681 C CA . GLU A 1 87 ? 9.471 -14.330 25.981 1.00 62.75 87 GLU A CA 1
ATOM 682 C C . GLU A 1 87 ? 9.410 -13.977 27.481 1.00 62.75 87 GLU A C 1
ATOM 684 O O . GLU A 1 87 ? 10.064 -13.037 27.932 1.00 62.75 87 GLU A O 1
ATOM 689 N N . GLY A 1 88 ? 8.658 -14.772 28.254 1.00 58.72 88 GLY A N 1
ATOM 690 C CA . GLY A 1 88 ? 8.659 -14.778 29.726 1.00 58.72 88 GLY A CA 1
ATOM 691 C C . GLY A 1 88 ? 7.682 -13.807 30.413 1.00 58.72 88 GLY A C 1
ATOM 692 O O . GLY A 1 88 ? 7.454 -12.695 29.953 1.00 58.72 88 GLY A O 1
ATOM 693 N N . ASP A 1 89 ? 7.138 -14.211 31.574 1.00 52.03 89 ASP A N 1
ATOM 694 C CA . ASP A 1 89 ? 6.314 -13.377 32.485 1.00 52.03 89 ASP A CA 1
ATOM 695 C C . ASP A 1 89 ? 7.207 -12.422 33.310 1.00 52.03 89 ASP A C 1
ATOM 697 O O . ASP A 1 89 ? 7.056 -12.286 34.527 1.00 52.03 89 ASP A O 1
ATOM 701 N N . ASP A 1 90 ? 8.207 -11.799 32.675 1.00 52.84 90 ASP A N 1
ATOM 702 C CA . ASP A 1 90 ? 9.053 -10.810 33.342 1.00 52.84 90 ASP A CA 1
ATOM 703 C C . ASP A 1 90 ? 8.297 -9.483 33.450 1.00 52.84 90 ASP A C 1
ATOM 705 O O . ASP A 1 90 ? 8.488 -8.547 32.675 1.00 52.84 90 ASP A O 1
ATOM 709 N N . ARG A 1 91 ? 7.421 -9.409 34.455 1.00 53.28 91 ARG A N 1
ATOM 710 C CA . ARG A 1 91 ? 6.601 -8.234 34.793 1.00 53.28 91 ARG A CA 1
ATOM 711 C C . ARG A 1 91 ? 7.420 -6.978 35.118 1.00 53.28 91 ARG A C 1
ATOM 713 O O . ARG A 1 91 ? 6.826 -5.919 35.315 1.00 53.28 91 ARG A O 1
ATOM 720 N N . SER A 1 92 ? 8.751 -7.082 35.210 1.00 54.44 92 SER A N 1
ATOM 721 C CA . SER A 1 92 ? 9.655 -5.939 35.375 1.00 54.44 92 SER A CA 1
ATOM 722 C C . SER A 1 92 ? 9.931 -5.204 34.058 1.00 54.44 92 SER A C 1
ATOM 724 O O . SER A 1 92 ? 10.192 -3.998 34.066 1.00 54.44 92 SER A O 1
ATOM 726 N N . ARG A 1 93 ? 9.799 -5.892 32.916 1.00 55.56 93 ARG A N 1
ATOM 727 C CA . ARG A 1 93 ? 9.769 -5.273 31.591 1.00 55.56 93 ARG A CA 1
ATOM 728 C C . ARG A 1 93 ? 8.339 -4.794 31.354 1.00 55.56 93 ARG A C 1
ATOM 730 O O . ARG A 1 93 ? 7.402 -5.584 31.343 1.00 55.56 93 ARG A O 1
ATOM 737 N N . GLY A 1 94 ? 8.138 -3.481 31.235 1.00 56.84 94 GLY A N 1
ATOM 738 C CA . GLY A 1 94 ? 6.824 -2.925 30.888 1.00 56.84 94 GLY A CA 1
ATOM 739 C C . GLY A 1 94 ? 6.236 -3.595 29.634 1.00 56.84 94 GLY A C 1
ATOM 740 O O . GLY A 1 94 ? 6.982 -4.166 28.847 1.00 56.84 94 GLY A O 1
ATOM 741 N N . LYS A 1 95 ? 4.907 -3.520 29.443 1.00 60.75 95 LYS A N 1
ATOM 742 C CA . LYS A 1 95 ? 4.192 -4.171 28.320 1.00 60.75 95 LYS A CA 1
ATOM 743 C C . LYS A 1 95 ? 4.962 -4.038 26.999 1.00 60.75 95 LYS A C 1
ATOM 745 O O . LYS A 1 95 ? 5.125 -2.913 26.519 1.00 60.75 95 LYS A O 1
ATOM 750 N N . THR A 1 96 ? 5.375 -5.152 26.391 1.00 64.38 96 THR A N 1
ATOM 751 C CA . THR A 1 96 ? 6.030 -5.117 25.082 1.00 64.38 96 THR A CA 1
ATOM 752 C C . THR A 1 96 ? 4.965 -4.851 24.032 1.00 64.38 96 THR A C 1
ATOM 754 O O . THR A 1 96 ? 3.889 -5.451 24.013 1.00 64.38 96 THR A O 1
ATOM 757 N N . ILE A 1 97 ? 5.238 -3.896 23.152 1.00 62.22 97 ILE A N 1
ATOM 758 C CA . ILE A 1 97 ? 4.340 -3.529 22.063 1.00 62.22 97 ILE A CA 1
ATOM 759 C C . ILE A 1 97 ? 5.062 -3.882 20.764 1.00 62.22 97 ILE A C 1
ATOM 761 O O . ILE A 1 97 ? 6.186 -3.442 20.545 1.00 62.22 97 ILE A O 1
ATOM 765 N N . GLY A 1 98 ? 4.427 -4.681 19.903 1.00 64.75 98 GLY A N 1
ATOM 766 C CA . GLY A 1 98 ? 4.995 -5.084 18.614 1.00 64.75 98 GLY A CA 1
ATOM 767 C C . GLY A 1 98 ? 5.044 -3.932 17.605 1.00 64.75 98 GLY A C 1
ATOM 768 O O . GLY A 1 98 ? 5.959 -3.850 16.791 1.00 64.75 98 GLY A O 1
ATOM 769 N N . SER A 1 99 ? 4.074 -3.019 17.667 1.00 75.06 99 SER A N 1
ATOM 770 C CA . SER A 1 99 ? 4.095 -1.731 16.967 1.00 75.06 99 SER A CA 1
ATOM 771 C C . SER A 1 99 ? 3.347 -0.684 17.788 1.00 75.06 99 SER A C 1
ATOM 773 O O . SER A 1 99 ? 2.195 -0.912 18.172 1.00 75.06 99 SER A O 1
ATOM 775 N N . SER A 1 100 ? 4.015 0.433 18.090 1.00 68.88 100 SER A N 1
ATOM 776 C CA . SER A 1 100 ? 3.451 1.541 18.866 1.00 68.88 100 SER A CA 1
ATOM 777 C C . SER A 1 100 ? 2.211 2.140 18.185 1.00 68.88 100 SER A C 1
ATOM 779 O O . SER A 1 100 ? 2.067 2.022 16.969 1.00 68.88 100 SER A O 1
ATOM 781 N N . PRO A 1 101 ? 1.309 2.794 18.944 1.00 72.38 101 PRO A N 1
ATOM 782 C CA . PRO A 1 101 ? 0.184 3.521 18.365 1.00 72.38 101 PRO A CA 1
ATOM 783 C C . PRO A 1 101 ? 0.643 4.530 17.310 1.00 72.38 101 PRO A C 1
ATOM 785 O O . PRO A 1 101 ? 1.442 5.414 17.611 1.00 72.38 101 PRO A O 1
ATOM 788 N N . HIS A 1 102 ? 0.120 4.407 16.095 1.00 70.38 102 HIS A N 1
ATOM 789 C CA . HIS A 1 102 ? 0.385 5.331 14.997 1.00 70.38 102 HIS A CA 1
ATOM 790 C C . HIS A 1 102 ? -0.813 5.424 14.048 1.00 70.38 102 HIS A C 1
ATOM 792 O O . HIS A 1 102 ? -1.754 4.633 14.111 1.00 70.38 102 HIS A O 1
ATOM 798 N N . THR A 1 103 ? -0.779 6.430 13.185 1.00 67.00 103 THR A N 1
ATOM 799 C CA . THR A 1 103 ? -1.647 6.574 12.014 1.00 67.00 103 THR A CA 1
ATOM 800 C C . THR A 1 103 ? -0.791 6.388 10.776 1.00 67.00 103 THR A C 1
ATOM 802 O O . THR A 1 103 ? 0.338 6.885 10.740 1.00 67.00 103 THR A O 1
ATOM 805 N N . ASP A 1 104 ? -1.332 5.739 9.755 1.00 76.31 104 ASP A N 1
ATOM 806 C CA . ASP A 1 104 ? -0.628 5.605 8.486 1.00 76.31 104 ASP A CA 1
ATOM 807 C C . ASP A 1 104 ? -0.590 6.935 7.723 1.00 76.31 104 ASP A C 1
ATOM 809 O O . ASP A 1 104 ? -1.488 7.769 7.841 1.00 76.31 104 ASP A O 1
ATOM 813 N N . TRP A 1 105 ? 0.455 7.124 6.917 1.00 69.75 105 TRP A N 1
ATOM 814 C CA . TRP A 1 105 ? 0.599 8.292 6.035 1.00 69.75 105 TRP A CA 1
ATOM 815 C C . TRP A 1 105 ? -0.035 8.084 4.654 1.00 69.75 105 TRP A C 1
ATOM 817 O O . TRP A 1 105 ? -0.050 8.998 3.834 1.00 69.75 105 TRP A O 1
ATOM 827 N N . GLY A 1 106 ? -0.512 6.868 4.378 1.00 72.88 106 GLY A N 1
ATOM 828 C CA . GLY A 1 106 ? -1.086 6.483 3.096 1.00 72.88 106 GLY A CA 1
ATOM 829 C C . GLY A 1 106 ? -2.528 6.931 2.895 1.00 72.88 106 GLY A C 1
ATOM 830 O O . GLY A 1 106 ? -3.179 7.434 3.806 1.00 72.88 106 GLY A O 1
ATOM 831 N N . PHE A 1 107 ? -3.034 6.708 1.680 1.00 82.00 107 PHE A N 1
ATOM 832 C CA . PHE A 1 107 ? -4.426 6.992 1.346 1.00 82.00 107 PHE A CA 1
ATOM 833 C C . PHE A 1 107 ? -5.365 5.887 1.851 1.00 82.00 107 PHE A C 1
ATOM 835 O O . PHE A 1 107 ? -6.305 6.165 2.590 1.00 82.00 107 PHE A O 1
ATOM 842 N N . ILE A 1 108 ? -5.093 4.625 1.499 1.00 87.38 108 ILE A N 1
ATOM 843 C CA . ILE A 1 108 ? -5.820 3.453 2.012 1.00 87.38 108 ILE A CA 1
ATOM 844 C C . ILE A 1 108 ? -4.802 2.413 2.480 1.00 87.38 108 ILE A C 1
ATOM 846 O O . ILE A 1 108 ? -3.909 2.036 1.720 1.00 87.38 108 ILE A O 1
ATOM 850 N N . THR A 1 109 ? -4.981 1.899 3.697 1.00 90.88 109 THR A N 1
ATOM 851 C CA . THR A 1 109 ? -4.214 0.757 4.209 1.00 90.88 109 THR A CA 1
ATOM 852 C C . THR A 1 109 ? -5.090 -0.490 4.241 1.00 90.88 109 THR A C 1
ATOM 854 O O . THR A 1 109 ? -6.151 -0.500 4.863 1.00 90.88 109 THR A O 1
ATOM 857 N N . ILE A 1 110 ? -4.635 -1.563 3.595 1.00 91.69 110 ILE A N 1
ATOM 858 C CA . ILE A 1 110 ? -5.272 -2.882 3.629 1.00 91.69 110 ILE A CA 1
ATOM 859 C C . ILE A 1 110 ? -4.375 -3.804 4.448 1.00 91.69 110 ILE A C 1
ATOM 861 O O . ILE A 1 110 ? -3.212 -4.020 4.106 1.00 91.69 110 ILE A O 1
ATOM 865 N N . VAL A 1 111 ? -4.912 -4.350 5.536 1.00 91.81 111 VAL A N 1
ATOM 866 C CA . VAL A 1 111 ? -4.172 -5.231 6.444 1.00 91.81 111 VAL A CA 1
ATOM 867 C C . VAL A 1 111 ? -4.730 -6.642 6.336 1.00 91.81 111 VAL A C 1
ATOM 869 O O . VAL A 1 111 ? -5.875 -6.885 6.705 1.00 91.81 111 VAL A O 1
ATOM 872 N N . LEU A 1 112 ? -3.902 -7.580 5.879 1.00 90.44 112 LEU A N 1
ATOM 873 C CA . LEU A 1 112 ? -4.161 -9.008 6.013 1.00 90.44 112 LEU A CA 1
ATOM 874 C C . LEU A 1 112 ? -3.408 -9.530 7.240 1.00 90.44 112 LEU A C 1
ATOM 876 O O . LEU A 1 112 ? -2.181 -9.423 7.343 1.00 90.44 112 LEU A O 1
ATOM 880 N N . GLN A 1 113 ? -4.166 -10.074 8.187 1.00 86.25 113 GLN A N 1
ATOM 881 C CA . GLN A 1 113 ? -3.646 -10.686 9.404 1.00 86.25 113 GLN A CA 1
ATOM 882 C C . GLN A 1 113 ? -3.648 -12.206 9.254 1.00 86.25 113 GLN A C 1
ATOM 884 O O . GLN A 1 113 ? -4.528 -12.762 8.601 1.00 86.25 113 GLN A O 1
ATOM 889 N N . GLN A 1 114 ? -2.667 -12.865 9.869 1.00 85.75 114 GLN A N 1
ATOM 890 C CA . GLN A 1 114 ? -2.665 -14.317 9.981 1.00 85.75 114 GLN A CA 1
ATOM 891 C C . GLN A 1 114 ? -3.937 -14.801 10.687 1.00 85.75 114 GLN A C 1
ATOM 893 O O . GLN A 1 114 ? -4.298 -14.294 11.750 1.00 85.75 114 GLN A O 1
ATOM 898 N N . GLU A 1 115 ? -4.602 -15.778 10.079 1.00 84.88 115 GLU A N 1
ATOM 899 C CA . GLU A 1 115 ? -5.821 -16.372 10.616 1.00 84.88 115 GLU A CA 1
ATOM 900 C C . GLU A 1 115 ? -5.566 -17.001 11.993 1.00 84.88 115 GLU A C 1
ATOM 902 O O . GLU A 1 115 ? -4.535 -17.636 12.218 1.00 84.88 115 GLU A O 1
ATOM 907 N N . GLY A 1 116 ? -6.498 -16.786 12.925 1.00 82.12 116 GLY A N 1
ATOM 908 C CA . GLY A 1 116 ? -6.420 -17.322 14.285 1.00 82.12 116 GLY A CA 1
ATOM 909 C C . GLY A 1 116 ? -5.370 -16.667 15.191 1.00 82.12 116 GLY A C 1
ATOM 910 O O . GLY A 1 116 ? -5.175 -17.146 16.305 1.00 82.12 116 GLY A O 1
ATOM 911 N N . VAL A 1 117 ? -4.695 -15.593 14.753 1.00 81.00 117 VAL A N 1
ATOM 912 C CA . VAL A 1 117 ? -3.680 -14.890 15.559 1.00 81.00 117 VAL A CA 1
ATOM 913 C C . VAL A 1 117 ? -4.029 -13.412 15.745 1.00 81.00 117 VAL A C 1
ATOM 915 O O . VAL A 1 117 ? -3.750 -12.553 14.898 1.00 81.00 117 VAL A O 1
ATOM 918 N N . ASP A 1 118 ? -4.589 -13.105 16.912 1.00 78.44 118 ASP A N 1
ATOM 919 C CA . ASP A 1 118 ? -4.975 -11.751 17.302 1.00 78.44 118 ASP A CA 1
ATOM 920 C C . ASP A 1 118 ? -3.772 -10.850 17.631 1.00 78.44 118 ASP A C 1
ATOM 922 O O . ASP A 1 118 ? -2.655 -11.303 17.885 1.00 78.44 118 ASP A O 1
ATOM 926 N N . GLY A 1 119 ? -4.001 -9.532 17.647 1.00 75.94 119 GLY A N 1
ATOM 927 C CA . GLY A 1 119 ? -3.002 -8.570 18.132 1.00 75.94 119 GLY A CA 1
ATOM 928 C C . GLY A 1 119 ? -3.153 -7.144 17.610 1.00 75.94 119 GLY A C 1
ATOM 929 O O . GLY A 1 119 ? -2.659 -6.215 18.248 1.00 75.94 119 GLY A O 1
ATOM 930 N N . LEU A 1 120 ? -3.845 -6.934 16.485 1.00 77.81 120 LEU A N 1
ATOM 931 C CA . LEU A 1 120 ? -4.161 -5.584 16.006 1.00 77.81 120 LEU A CA 1
ATOM 932 C C . LEU A 1 120 ? -5.233 -4.958 16.894 1.00 77.81 120 LEU A C 1
ATOM 934 O O . LEU A 1 120 ? -6.267 -5.564 17.161 1.00 77.81 120 LEU A O 1
ATOM 938 N N . GLN A 1 121 ? -4.986 -3.730 17.328 1.00 77.75 121 GLN A N 1
ATOM 939 C CA . GLN A 1 121 ? -5.947 -2.932 18.070 1.00 77.75 121 GLN A CA 1
ATOM 940 C C . GLN A 1 121 ? -6.107 -1.596 17.352 1.00 77.75 121 GLN A C 1
ATOM 942 O O . GLN A 1 121 ? -5.126 -0.875 17.157 1.00 77.75 121 GLN A O 1
ATOM 947 N N . ALA A 1 122 ? -7.344 -1.286 16.977 1.00 74.12 122 ALA A N 1
ATOM 948 C CA . ALA A 1 122 ? -7.738 0.024 16.487 1.00 74.12 122 ALA A CA 1
ATOM 949 C C . ALA A 1 122 ? -8.402 0.794 17.632 1.00 74.12 122 ALA A C 1
ATOM 951 O O . ALA A 1 122 ? -9.203 0.236 18.383 1.00 74.12 122 ALA A O 1
ATOM 952 N N . SER A 1 123 ? -8.060 2.067 17.781 1.00 68.00 123 SER A N 1
ATOM 953 C CA . SER A 1 123 ? -8.762 2.973 18.686 1.00 68.00 123 SER A CA 1
ATOM 954 C C . SER A 1 123 ? -9.232 4.197 17.922 1.00 68.00 123 SER A C 1
ATOM 956 O O . SER A 1 123 ? -8.422 4.865 17.273 1.00 68.00 123 SER A O 1
ATOM 958 N N . ASP A 1 124 ? -10.515 4.507 18.063 1.00 58.34 124 ASP A N 1
ATOM 959 C CA . ASP A 1 124 ? -11.089 5.757 17.587 1.00 58.34 124 ASP A CA 1
ATOM 960 C C . ASP A 1 124 ? -10.793 6.876 18.584 1.00 58.34 124 ASP A C 1
ATOM 962 O O . ASP A 1 124 ? -10.958 6.713 19.797 1.00 58.34 124 ASP A O 1
ATOM 966 N N . ILE A 1 125 ? -10.439 8.060 18.085 1.00 48.88 125 ILE A N 1
ATOM 967 C CA . ILE A 1 125 ? -10.592 9.275 18.886 1.00 48.88 125 ILE A CA 1
ATOM 968 C C . ILE A 1 125 ? -12.070 9.679 18.847 1.00 48.88 125 ILE A C 1
ATOM 970 O O . ILE A 1 125 ? -12.463 10.581 18.111 1.00 48.88 125 ILE A O 1
ATOM 974 N N . GLN A 1 126 ? -12.913 9.068 19.680 1.00 40.69 126 GLN A N 1
ATOM 975 C CA . GLN A 1 126 ? -14.152 9.738 20.077 1.00 40.69 126 GLN A CA 1
ATOM 976 C C . GLN A 1 126 ? -13.805 10.830 21.095 1.00 40.69 126 GLN A C 1
ATOM 978 O O . GLN A 1 126 ? -13.940 10.652 22.304 1.00 40.69 126 GLN A O 1
ATOM 983 N N . ARG A 1 127 ? -13.331 11.991 20.624 1.00 41.41 127 ARG A N 1
ATOM 984 C CA . ARG A 1 127 ? -13.419 13.201 21.451 1.00 41.41 127 ARG A CA 1
ATOM 985 C C . ARG A 1 127 ? -14.895 13.579 21.522 1.00 41.41 127 ARG A C 1
ATOM 987 O O . ARG A 1 127 ? -15.557 13.710 20.498 1.00 41.41 127 ARG A O 1
ATOM 994 N N . SER A 1 128 ? -15.402 13.670 22.744 1.00 35.84 128 SER A N 1
ATOM 995 C CA . SER A 1 128 ? -16.798 13.929 23.081 1.00 35.84 128 SER A CA 1
ATOM 996 C C . SER A 1 128 ? -17.425 15.027 22.212 1.00 35.84 128 SER A C 1
ATOM 998 O O . SER A 1 128 ? -16.926 16.145 22.101 1.00 35.84 128 SER A O 1
ATOM 1000 N N . PHE A 1 129 ? -18.551 14.669 21.597 1.00 37.62 129 PHE A N 1
ATOM 1001 C CA . PHE A 1 129 ? -19.374 15.504 20.730 1.00 37.62 129 PHE A CA 1
ATOM 1002 C C . PHE A 1 129 ? -19.863 16.776 21.451 1.00 37.62 129 PHE A C 1
ATOM 1004 O O . PHE A 1 129 ? -20.684 16.711 22.366 1.00 37.62 129 PHE A O 1
ATOM 1011 N N . ARG A 1 130 ? -19.490 17.953 20.940 1.00 37.22 130 ARG A N 1
ATOM 1012 C CA . ARG A 1 130 ? -20.476 19.014 20.689 1.00 37.22 130 ARG A CA 1
ATOM 1013 C C . ARG A 1 130 ? -20.638 19.091 19.177 1.00 37.22 130 ARG A C 1
ATOM 1015 O O . ARG A 1 130 ? -19.644 19.132 18.465 1.00 37.22 130 ARG A O 1
ATOM 1022 N N . ARG A 1 131 ? -21.894 18.996 18.731 1.00 41.84 131 ARG A N 1
ATOM 1023 C CA . ARG A 1 131 ? -22.353 18.979 17.334 1.00 41.84 131 ARG A CA 1
ATOM 1024 C C . ARG A 1 131 ? -21.495 19.866 16.428 1.00 41.84 131 ARG A C 1
ATOM 1026 O O . ARG A 1 131 ? -21.541 21.075 16.583 1.00 41.84 131 ARG A O 1
ATOM 1033 N N . GLU A 1 132 ? -20.775 19.213 15.519 1.00 42.19 132 GLU A N 1
ATOM 1034 C CA . GLU A 1 132 ? -20.346 19.626 14.172 1.00 42.19 132 GLU A CA 1
ATOM 1035 C C . GLU A 1 132 ? -18.939 19.080 13.888 1.00 42.19 132 GLU A C 1
ATOM 1037 O O . GLU A 1 132 ? -17.953 19.511 14.476 1.00 42.19 132 GLU A O 1
ATOM 1042 N N . ARG A 1 133 ? -18.872 18.159 12.917 1.00 41.97 133 ARG A N 1
ATOM 1043 C CA . ARG A 1 133 ? -17.673 17.554 12.301 1.00 41.97 133 ARG A CA 1
ATOM 1044 C C . ARG A 1 133 ? -16.994 16.432 13.103 1.00 41.97 133 ARG A C 1
ATOM 1046 O O . ARG A 1 133 ? -16.382 16.634 14.146 1.00 41.97 133 ARG A O 1
ATOM 1053 N N . GLN A 1 134 ? -17.085 15.226 12.546 1.00 38.75 134 GLN A N 1
ATOM 1054 C CA . GLN A 1 134 ? -16.424 14.014 13.020 1.00 38.75 134 GLN A CA 1
ATOM 1055 C C . GLN A 1 134 ? -14.999 13.973 12.446 1.00 38.75 134 GLN A C 1
ATOM 1057 O O . GLN A 1 134 ? -14.825 13.875 11.235 1.00 38.75 134 GLN A O 1
ATOM 1062 N N . ASP A 1 135 ? -13.986 14.105 13.307 1.00 41.12 135 ASP A N 1
ATOM 1063 C CA . ASP A 1 135 ? -12.572 13.947 12.939 1.00 41.12 135 ASP A CA 1
ATOM 1064 C C . ASP A 1 135 ? -12.235 12.447 13.041 1.00 41.12 135 ASP A C 1
ATOM 1066 O O . ASP A 1 135 ? -12.008 11.923 14.133 1.00 41.12 135 ASP A O 1
ATOM 1070 N N . CYS A 1 136 ? -12.296 11.717 11.923 1.00 42.66 136 CYS A N 1
ATOM 1071 C CA . CYS A 1 136 ? -11.978 10.287 11.893 1.00 42.66 136 CYS A CA 1
ATOM 1072 C C . CYS A 1 136 ? -10.460 10.094 11.967 1.00 42.66 136 CYS A C 1
ATOM 1074 O O . CYS A 1 136 ? -9.770 10.077 10.950 1.00 42.66 136 CYS A O 1
ATOM 1076 N N . ARG A 1 137 ? -9.934 9.941 13.183 1.00 5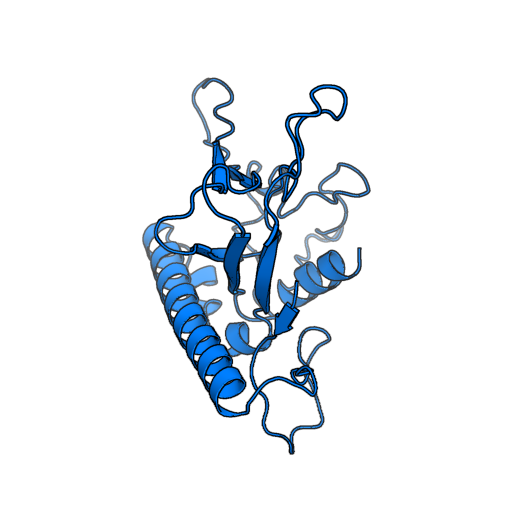3.62 137 ARG A N 1
ATOM 1077 C CA . ARG A 1 137 ? -8.568 9.459 13.406 1.00 53.62 137 ARG A CA 1
ATOM 1078 C C . ARG A 1 137 ? -8.618 8.079 14.030 1.00 53.62 137 ARG A C 1
ATOM 1080 O O . ARG A 1 137 ? -9.033 7.941 15.181 1.00 53.62 137 ARG A O 1
ATOM 1087 N N . SER A 1 138 ? -8.155 7.094 13.274 1.00 52.53 138 SER A N 1
ATOM 1088 C CA . SER A 1 138 ? -7.938 5.739 13.769 1.00 52.53 138 SER A CA 1
ATOM 1089 C C . SER A 1 138 ? -6.457 5.570 14.073 1.00 52.53 138 SER A C 1
ATOM 1091 O O . SER A 1 138 ? -5.618 5.679 13.182 1.00 52.53 138 SER A O 1
ATOM 1093 N N . PHE A 1 139 ? -6.137 5.337 15.343 1.00 56.88 139 PHE A N 1
ATOM 1094 C CA . PHE A 1 139 ? -4.805 4.891 15.732 1.00 56.88 139 PHE A CA 1
ATOM 1095 C C . PHE A 1 139 ? -4.760 3.370 15.717 1.00 56.88 139 PHE A C 1
ATOM 1097 O O . PHE A 1 139 ? -5.653 2.714 16.258 1.00 56.88 139 PHE A O 1
ATOM 1104 N N . PHE A 1 140 ? -3.686 2.826 15.159 1.00 63.78 140 PHE A N 1
ATOM 1105 C CA . PHE A 1 140 ? -3.417 1.399 15.131 1.00 63.78 140 PHE A CA 1
ATOM 1106 C C . PHE A 1 140 ? -2.202 1.087 15.994 1.00 63.78 140 PHE A C 1
ATOM 1108 O O . PHE A 1 140 ? -1.181 1.769 15.931 1.00 63.78 140 PHE A O 1
ATOM 1115 N N . LYS A 1 141 ? -2.307 0.036 16.803 1.00 71.19 141 LYS A N 1
ATOM 1116 C CA . LYS A 1 141 ? -1.170 -0.583 17.490 1.00 71.19 141 LYS A CA 1
ATOM 1117 C C . LYS A 1 141 ? -1.240 -2.092 17.340 1.00 71.19 141 LYS A C 1
ATOM 1119 O O . LYS A 1 141 ? -2.323 -2.661 17.192 1.00 71.19 141 LYS A O 1
ATOM 1124 N N . VAL A 1 142 ? -0.086 -2.740 17.422 1.00 69.69 142 VAL A N 1
ATOM 1125 C CA . VAL A 1 142 ? 0.006 -4.200 17.386 1.00 69.69 142 VAL A CA 1
ATOM 1126 C C . VAL A 1 142 ? 0.609 -4.693 18.687 1.00 69.69 142 VAL A C 1
ATOM 1128 O O . VAL A 1 142 ? 1.727 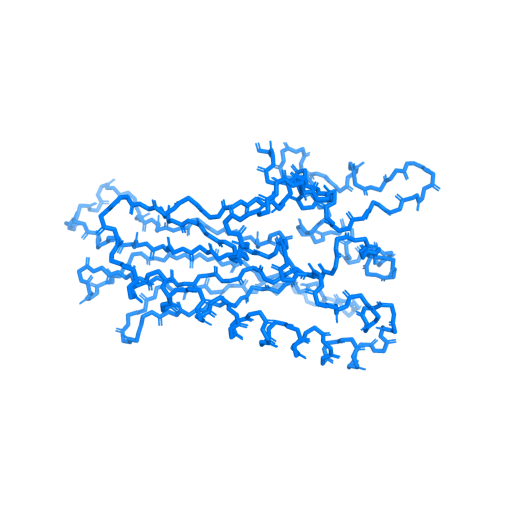-4.321 19.044 1.00 69.69 142 VAL A O 1
ATOM 1131 N N . MET A 1 143 ? -0.130 -5.554 19.374 1.00 74.38 143 MET A N 1
ATOM 1132 C CA . MET A 1 143 ? 0.368 -6.314 20.511 1.00 74.38 143 MET A CA 1
ATOM 1133 C C . MET A 1 143 ? 1.046 -7.602 20.021 1.00 74.38 143 MET A C 1
ATOM 1135 O O . MET A 1 143 ? 0.628 -8.154 18.997 1.00 74.38 143 MET A O 1
ATOM 1139 N N . PRO A 1 144 ? 2.075 -8.089 20.732 1.00 69.81 144 PRO A N 1
ATOM 1140 C CA . PRO A 1 144 ? 2.607 -9.428 20.517 1.00 69.81 144 PRO A CA 1
ATOM 1141 C C . PRO A 1 144 ? 1.499 -10.492 20.627 1.00 69.81 144 PRO A C 1
ATOM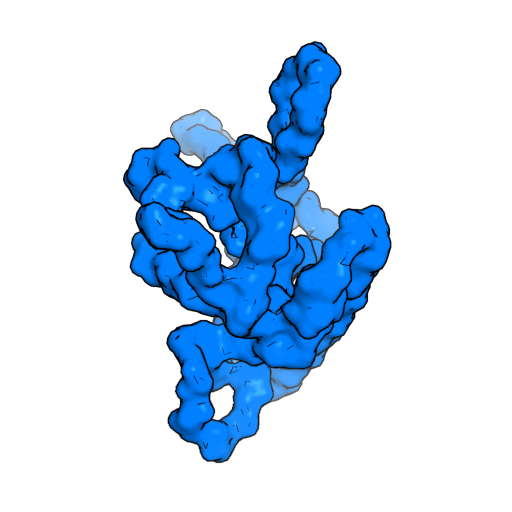 1143 O O . PRO A 1 144 ? 0.535 -10.291 21.379 1.00 69.81 144 PRO A O 1
ATOM 1146 N N . PRO A 1 145 ? 1.601 -11.607 19.883 1.00 71.44 145 PRO A N 1
ATOM 1147 C CA . PRO A 1 145 ? 0.650 -12.701 20.013 1.00 71.44 145 PRO A CA 1
ATOM 1148 C C . PRO A 1 145 ? 0.734 -13.306 21.420 1.00 71.44 145 PRO A C 1
ATOM 1150 O O . PRO A 1 145 ? 1.824 -13.555 21.929 1.00 71.44 145 PRO A O 1
ATOM 1153 N N . LYS A 1 146 ? -0.423 -13.542 22.049 1.00 65.44 146 LYS A N 1
ATOM 1154 C CA . LYS A 1 146 ? -0.499 -14.132 23.398 1.00 65.44 146 LYS A CA 1
ATOM 1155 C C . LYS A 1 146 ? -0.415 -15.657 23.401 1.00 65.44 146 LYS A C 1
ATOM 1157 O O . LYS A 1 146 ? 0.111 -16.234 24.342 1.00 65.44 146 LYS A O 1
ATOM 1162 N N . GLU A 1 147 ? -0.965 -16.289 22.368 1.00 67.94 147 GLU A N 1
ATOM 1163 C CA . GLU A 1 147 ? -1.168 -17.746 22.301 1.00 67.94 147 GLU A CA 1
ATOM 1164 C C . GLU A 1 147 ? -0.508 -18.380 21.067 1.00 67.94 147 GLU A C 1
ATOM 1166 O O . GLU A 1 147 ? -0.594 -19.587 20.863 1.00 67.94 147 GLU A O 1
ATOM 1171 N N . ALA A 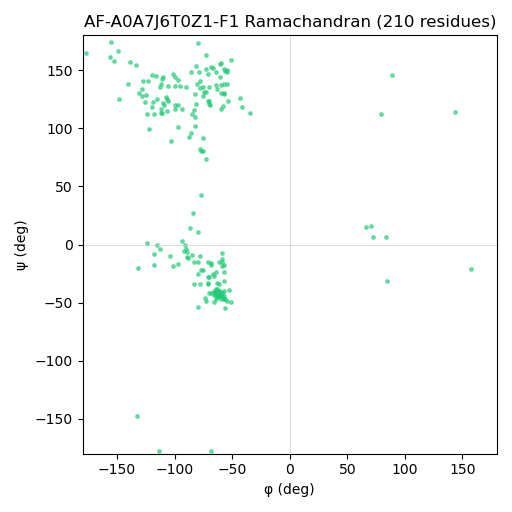1 148 ? 0.176 -17.577 20.247 1.00 62.75 148 ALA A N 1
ATOM 1172 C CA . ALA A 1 148 ? 0.896 -18.042 19.069 1.00 62.75 148 ALA A CA 1
ATOM 1173 C C . ALA A 1 148 ? 2.391 -17.716 19.198 1.00 62.75 148 ALA A C 1
ATOM 1175 O O . ALA A 1 148 ? 2.737 -16.660 19.733 1.00 62.75 148 ALA A O 1
ATOM 1176 N N . PRO A 1 149 ? 3.281 -18.580 18.677 1.00 74.12 149 PRO A N 1
ATOM 1177 C CA . PRO A 1 149 ? 4.726 -18.348 18.736 1.00 74.12 149 PRO A CA 1
ATOM 1178 C C . PRO A 1 149 ? 5.150 -17.123 17.913 1.00 74.12 149 PRO A C 1
ATOM 1180 O O . PRO A 1 149 ? 6.151 -16.471 18.209 1.00 74.12 149 PRO A O 1
ATOM 1183 N N . GLU A 1 150 ? 4.380 -16.794 16.877 1.00 83.94 150 GLU A N 1
ATOM 1184 C CA . GLU A 1 150 ? 4.591 -15.631 16.033 1.00 83.94 150 GLU A CA 1
ATOM 1185 C C . GLU A 1 150 ? 3.297 -15.200 15.344 1.00 83.94 150 GLU A C 1
ATOM 1187 O O . GLU A 1 150 ? 2.342 -15.969 15.225 1.00 83.94 150 GLU A O 1
ATOM 1192 N N . ARG A 1 151 ? 3.292 -13.956 14.867 1.00 85.62 151 ARG A N 1
ATOM 1193 C CA . ARG A 1 151 ? 2.226 -13.384 14.050 1.00 85.62 151 ARG A CA 1
ATOM 1194 C C . ARG A 1 151 ? 2.815 -12.766 12.794 1.00 85.62 151 ARG A C 1
ATOM 1196 O O . ARG A 1 151 ? 3.682 -11.895 12.880 1.00 85.62 151 ARG A O 1
ATOM 1203 N N . ILE A 1 152 ? 2.289 -13.143 11.634 1.00 88.31 152 ILE A N 1
ATOM 1204 C CA . ILE A 1 152 ? 2.616 -12.504 10.356 1.00 88.31 152 ILE A CA 1
ATOM 1205 C C . ILE A 1 152 ? 1.513 -11.510 9.972 1.00 88.31 152 ILE A C 1
ATOM 1207 O O . ILE A 1 152 ? 0.329 -11.688 10.267 1.00 88.31 152 ILE A O 1
ATOM 1211 N N . SER A 1 153 ? 1.893 -10.396 9.351 1.00 90.62 153 SER A N 1
ATOM 1212 C CA . SER A 1 153 ? 0.949 -9.446 8.758 1.00 90.62 153 SER A CA 1
ATOM 1213 C C . SER A 1 153 ? 1.463 -8.910 7.438 1.00 90.62 153 SER A C 1
ATOM 1215 O O . SER A 1 153 ? 2.633 -8.541 7.319 1.00 90.62 153 SER A O 1
ATOM 1217 N N . LEU A 1 154 ? 0.556 -8.821 6.474 1.00 92.81 154 LEU A N 1
ATOM 1218 C CA . LEU A 1 154 ? 0.777 -8.185 5.187 1.00 92.81 154 LEU A CA 1
ATOM 1219 C C . LEU A 1 154 ? 0.018 -6.858 5.196 1.00 92.81 154 LEU A C 1
ATOM 1221 O O . LEU A 1 154 ? -1.205 -6.835 5.285 1.00 92.81 154 LEU A O 1
ATOM 1225 N N . VAL A 1 155 ? 0.750 -5.751 5.126 1.00 93.94 155 VAL A N 1
ATOM 1226 C CA . VAL A 1 155 ? 0.200 -4.391 5.124 1.00 93.94 155 VAL A CA 1
ATOM 1227 C C . VAL A 1 155 ? 0.426 -3.763 3.756 1.00 93.94 155 VAL A C 1
ATOM 1229 O O . VAL A 1 155 ? 1.570 -3.544 3.358 1.00 93.94 155 VAL A O 1
ATOM 1232 N N . HIS A 1 156 ? -0.657 -3.522 3.024 1.00 94.81 156 HIS A N 1
ATOM 1233 C CA . HIS A 1 156 ? -0.641 -2.866 1.724 1.00 94.81 156 HIS A CA 1
ATOM 1234 C C . HIS A 1 156 ? -1.032 -1.398 1.878 1.00 94.81 156 HIS A C 1
ATOM 1236 O O . HIS A 1 156 ? -2.143 -1.095 2.309 1.00 94.81 156 HIS A O 1
ATOM 1242 N N . PHE A 1 157 ? -0.138 -0.497 1.493 1.00 93.19 157 PHE A N 1
ATOM 1243 C CA . PHE A 1 157 ? -0.399 0.931 1.395 1.00 93.19 157 PHE A CA 1
ATOM 1244 C C . PHE A 1 157 ? -0.740 1.257 -0.054 1.00 93.19 157 PHE A C 1
ATOM 1246 O O . PHE A 1 157 ? 0.150 1.353 -0.903 1.00 93.19 157 PHE A O 1
ATOM 1253 N N . TYR A 1 158 ? -2.033 1.405 -0.328 1.00 92.06 158 TYR A N 1
ATOM 1254 C CA . TYR A 1 158 ? -2.513 1.856 -1.623 1.00 92.06 158 TYR A CA 1
ATOM 1255 C C . TYR A 1 158 ? -2.441 3.380 -1.700 1.00 92.06 158 TYR A C 1
ATOM 1257 O O . TYR A 1 158 ? -2.959 4.092 -0.830 1.00 92.06 158 TYR A O 1
ATOM 1265 N N . TYR A 1 159 ? -1.830 3.866 -2.775 1.00 90.56 159 TYR A N 1
ATOM 1266 C CA . TYR A 1 159 ? -1.718 5.281 -3.098 1.00 90.56 159 TYR A CA 1
ATOM 1267 C C . TYR A 1 159 ? -2.463 5.596 -4.403 1.00 90.56 159 TYR A C 1
ATOM 1269 O O . TYR A 1 159 ? -2.467 4.769 -5.320 1.00 90.56 159 TYR A O 1
ATOM 1277 N N . PRO A 1 160 ? -3.088 6.784 -4.516 1.00 88.06 160 PRO A N 1
ATOM 1278 C CA . PRO A 1 160 ? -3.614 7.273 -5.786 1.00 88.06 160 PRO A CA 1
ATOM 1279 C C . PRO A 1 160 ? -2.456 7.609 -6.746 1.00 88.06 160 PRO A C 1
ATOM 1281 O O . PRO A 1 160 ? -1.286 7.409 -6.423 1.00 88.06 160 PRO A O 1
ATOM 1284 N N . ASN A 1 161 ? -2.753 8.117 -7.943 1.00 88.69 161 ASN A N 1
ATOM 1285 C CA . ASN A 1 161 ? -1.713 8.498 -8.905 1.00 88.69 161 ASN A CA 1
ATOM 1286 C C . ASN A 1 161 ? -0.724 9.513 -8.300 1.00 88.69 161 ASN A C 1
ATOM 1288 O O . ASN A 1 161 ? -1.124 10.353 -7.496 1.00 88.69 161 ASN A O 1
ATOM 1292 N N . TYR A 1 162 ? 0.542 9.500 -8.737 1.00 88.75 162 TYR A N 1
ATOM 1293 C CA . TYR A 1 162 ? 1.583 10.401 -8.212 1.00 88.75 162 TYR A CA 1
ATOM 1294 C C . TYR A 1 162 ? 1.152 11.874 -8.226 1.00 88.75 162 TYR A C 1
ATOM 1296 O O . TYR A 1 162 ? 1.209 12.541 -7.199 1.00 88.75 162 TYR A O 1
ATOM 1304 N N . ASN A 1 163 ? 0.642 12.340 -9.370 1.00 85.81 163 ASN A N 1
ATOM 1305 C CA . ASN A 1 163 ? 0.217 13.726 -9.599 1.00 85.81 163 ASN A CA 1
ATOM 1306 C C . ASN A 1 163 ? -1.171 14.055 -9.025 1.00 85.81 163 ASN A C 1
ATOM 1308 O O . ASN A 1 163 ? -1.735 15.096 -9.349 1.00 85.81 163 ASN A O 1
ATOM 1312 N N . THR A 1 164 ? -1.755 13.169 -8.215 1.00 81.06 164 THR A N 1
ATOM 1313 C CA . THR A 1 164 ? -3.030 13.442 -7.548 1.00 81.06 164 THR A CA 1
ATOM 1314 C C . THR A 1 164 ? -2.873 14.666 -6.664 1.00 81.06 164 THR A C 1
ATOM 1316 O O . THR A 1 164 ? -2.114 14.630 -5.693 1.00 81.06 164 THR A O 1
ATOM 1319 N N . THR A 1 165 ? -3.606 15.731 -6.973 1.00 72.88 165 THR A N 1
ATOM 1320 C CA . THR A 1 165 ? -3.761 16.850 -6.051 1.00 72.88 165 THR A CA 1
ATOM 1321 C C . THR A 1 165 ? -4.774 16.446 -4.987 1.00 72.88 165 THR A C 1
ATOM 1323 O O . THR A 1 165 ? -5.830 15.880 -5.279 1.00 72.88 165 THR A O 1
ATOM 1326 N N . LEU A 1 166 ? -4.462 16.726 -3.724 1.00 64.69 166 LEU A N 1
ATOM 1327 C CA . LEU A 1 166 ? -5.401 16.531 -2.613 1.00 64.69 166 LEU A CA 1
ATOM 1328 C C . LEU A 1 166 ? -6.351 17.736 -2.454 1.00 64.69 166 LEU A C 1
ATOM 1330 O O . LEU A 1 166 ? -6.843 18.031 -1.359 1.00 64.69 166 LEU A O 1
ATOM 1334 N N . GLU A 1 167 ? -6.592 18.448 -3.554 1.00 61.25 167 GLU A N 1
ATOM 1335 C CA . GLU A 1 167 ? -7.471 19.607 -3.620 1.00 61.25 167 GLU A CA 1
ATOM 1336 C C . GLU A 1 167 ? -8.894 19.195 -3.211 1.00 61.25 167 GLU A C 1
ATOM 1338 O O . GLU A 1 167 ? -9.419 18.163 -3.624 1.00 61.25 167 GLU A O 1
ATOM 1343 N N . GLY A 1 168 ? -9.494 19.956 -2.299 1.00 53.00 168 GLY A N 1
ATOM 1344 C CA . GLY A 1 168 ? -10.797 19.645 -1.696 1.00 53.00 168 GLY A CA 1
ATOM 1345 C C . GLY A 1 168 ? -10.748 18.691 -0.493 1.00 53.00 168 GLY A C 1
ATOM 1346 O O . GLY A 1 168 ? -11.530 18.872 0.439 1.00 53.00 168 GLY A O 1
ATOM 1347 N N . LEU A 1 169 ? -9.791 17.754 -0.432 1.00 53.12 169 LEU A N 1
ATOM 1348 C CA . LEU A 1 169 ? -9.540 16.934 0.765 1.00 53.12 169 LEU A CA 1
ATOM 1349 C C . LEU A 1 169 ? -8.862 17.767 1.862 1.00 53.12 169 LEU A C 1
ATOM 1351 O O . LEU A 1 169 ? -9.315 17.748 3.004 1.00 53.12 169 LEU A O 1
ATOM 1355 N N . LEU A 1 170 ? -7.838 18.554 1.510 1.00 52.31 170 LEU A N 1
ATOM 1356 C CA . LEU A 1 170 ? -7.019 19.333 2.457 1.00 52.31 170 LEU A CA 1
ATOM 1357 C C . LEU A 1 170 ? -7.606 20.689 2.877 1.00 52.31 170 LEU A C 1
ATOM 1359 O O . LEU A 1 170 ? -7.168 21.265 3.873 1.00 52.31 170 LEU A O 1
ATOM 1363 N N . HIS A 1 171 ? -8.607 21.205 2.159 1.00 48.97 171 HIS A N 1
ATOM 1364 C CA . HIS A 1 171 ? -9.188 22.523 2.453 1.00 48.97 171 HIS A CA 1
ATOM 1365 C C . HIS A 1 171 ? -10.150 22.531 3.646 1.00 48.97 171 HIS A C 1
ATOM 1367 O O . HIS A 1 171 ? -10.528 23.603 4.118 1.00 48.97 171 HIS A O 1
ATOM 1373 N N . SER A 1 172 ? -10.540 21.366 4.171 1.00 52.09 172 SER A N 1
ATOM 1374 C CA . SER A 1 172 ? -11.368 21.314 5.376 1.00 52.09 172 SER A CA 1
ATOM 1375 C C . SER A 1 172 ? -10.527 21.553 6.639 1.00 52.09 172 SER A C 1
ATOM 1377 O O . SER A 1 172 ? -9.427 21.020 6.787 1.00 52.09 172 SER A O 1
ATOM 1379 N N . ASP A 1 173 ? -11.066 22.293 7.616 1.00 49.09 173 ASP A N 1
ATOM 1380 C CA . ASP A 1 173 ? -10.415 22.461 8.932 1.00 49.09 173 ASP A CA 1
ATOM 1381 C C . ASP A 1 173 ? -10.184 21.132 9.665 1.00 49.09 173 ASP A C 1
ATOM 1383 O O . ASP A 1 173 ? -9.409 21.089 10.620 1.00 49.09 173 ASP A O 1
ATOM 1387 N N . ALA A 1 174 ? -10.891 20.072 9.261 1.00 48.22 174 ALA A N 1
ATOM 1388 C CA . ALA A 1 174 ? -10.683 18.713 9.742 1.00 48.22 174 ALA A CA 1
ATOM 1389 C C . ALA A 1 174 ? -9.384 18.133 9.162 1.00 48.22 174 ALA A C 1
ATOM 1391 O O . ALA A 1 174 ? -8.520 17.692 9.916 1.00 48.22 174 ALA A O 1
ATOM 1392 N N . ALA A 1 175 ? -9.177 18.241 7.846 1.00 49.84 175 ALA A N 1
ATOM 1393 C CA . ALA A 1 175 ? -7.987 17.725 7.175 1.00 49.84 175 ALA A CA 1
ATOM 1394 C C . ALA A 1 175 ? -6.687 18.367 7.666 1.00 49.84 175 ALA A C 1
ATOM 1396 O O . ALA A 1 175 ? -5.742 17.636 7.950 1.00 49.84 175 ALA A O 1
ATOM 1397 N N . LYS A 1 176 ? -6.671 19.686 7.913 1.00 50.97 176 LYS A N 1
ATOM 1398 C CA . LYS A 1 176 ? -5.526 20.396 8.526 1.00 50.97 176 LYS A CA 1
ATOM 1399 C C . LYS A 1 176 ? -5.107 19.845 9.891 1.00 50.97 176 LYS A C 1
ATOM 1401 O O . LYS A 1 176 ? -4.019 20.144 10.365 1.00 50.97 176 LYS A O 1
ATOM 1406 N N . ARG A 1 177 ? -5.969 19.072 10.556 1.00 48.75 177 ARG A N 1
ATOM 1407 C CA . ARG A 1 177 ? -5.661 18.458 11.849 1.00 48.75 177 ARG A CA 1
ATOM 1408 C C . ARG A 1 177 ? -5.292 16.981 11.716 1.00 48.75 177 ARG A C 1
ATOM 1410 O O . ARG A 1 177 ? -4.690 16.452 12.645 1.00 48.75 177 ARG A O 1
ATOM 1417 N N . THR A 1 178 ? -5.624 16.312 10.613 1.00 52.25 178 THR A N 1
ATOM 1418 C CA . THR A 1 178 ? -5.304 14.890 10.404 1.00 52.25 178 THR A CA 1
ATOM 1419 C C . THR A 1 178 ? -3.794 14.652 10.291 1.00 52.25 178 THR A C 1
ATOM 1421 O O . THR A 1 178 ? -3.042 15.520 9.845 1.00 52.25 178 THR A O 1
ATOM 1424 N N . SER A 1 179 ? -3.329 13.452 10.666 1.00 50.38 179 SER A N 1
ATOM 1425 C CA . SER A 1 179 ? -1.907 13.084 10.532 1.00 50.38 179 SER A CA 1
ATOM 1426 C C . SER A 1 179 ? -1.413 13.089 9.082 1.00 50.38 179 SER A C 1
ATOM 1428 O O . SER A 1 179 ? -0.203 13.078 8.865 1.00 50.38 179 SER A O 1
ATOM 1430 N N . LEU A 1 180 ? -2.326 13.104 8.107 1.00 52.44 180 LEU A N 1
ATOM 1431 C CA . LEU A 1 180 ? -1.995 13.240 6.695 1.00 52.44 180 LEU A CA 1
ATOM 1432 C C . LEU A 1 180 ? -1.348 14.604 6.397 1.00 52.44 180 LEU A C 1
ATOM 1434 O O . LEU A 1 180 ? -0.598 14.716 5.448 1.00 52.44 180 LEU A O 1
ATOM 1438 N N . VAL A 1 181 ? -1.583 15.636 7.212 1.00 51.03 181 VAL A N 1
ATOM 1439 C CA . VAL A 1 181 ? -1.083 17.004 6.953 1.00 51.03 181 VAL A CA 1
ATOM 1440 C C . VAL A 1 181 ? -0.130 17.482 8.044 1.00 51.03 181 VAL A C 1
ATOM 1442 O O . VAL A 1 181 ? 0.646 18.403 7.828 1.00 51.03 181 VAL A O 1
ATOM 1445 N N . ALA A 1 182 ? -0.136 16.849 9.218 1.00 52.88 182 ALA A N 1
ATOM 1446 C CA . ALA A 1 182 ? 0.787 17.183 10.298 1.00 52.88 182 ALA A CA 1
ATOM 1447 C C . ALA A 1 182 ? 2.204 16.647 10.019 1.00 52.88 182 ALA A C 1
ATOM 1449 O O . ALA A 1 182 ? 2.396 15.457 9.752 1.00 52.88 182 ALA A O 1
ATOM 1450 N N . ASP A 1 183 ? 3.215 17.511 10.100 1.00 51.50 183 ASP A N 1
ATOM 1451 C CA . ASP A 1 183 ? 4.598 17.085 10.283 1.00 51.50 183 ASP A CA 1
ATOM 1452 C C . ASP A 1 183 ? 4.769 16.514 11.697 1.00 51.50 183 ASP A C 1
ATOM 1454 O O . ASP A 1 183 ? 4.510 17.189 12.695 1.00 51.50 183 ASP A O 1
ATOM 1458 N N . GLN A 1 184 ? 5.171 15.246 11.787 1.00 53.88 184 GLN A N 1
ATOM 1459 C CA . GLN A 1 184 ? 5.343 14.565 13.068 1.00 53.88 184 GLN A CA 1
ATOM 1460 C C . GLN A 1 184 ? 6.669 14.932 13.755 1.00 53.88 184 GLN A C 1
ATOM 1462 O O . GLN A 1 184 ? 6.793 14.689 14.954 1.00 53.88 184 GLN A O 1
ATOM 1467 N N . LYS A 1 185 ? 7.629 15.547 13.045 1.00 49.62 185 LYS A N 1
ATOM 1468 C CA . LYS A 1 185 ? 8.863 16.084 13.643 1.00 49.62 185 LYS A CA 1
ATOM 1469 C C . LYS A 1 185 ? 8.635 17.420 14.349 1.00 49.62 185 LYS A C 1
ATOM 1471 O O . LYS A 1 185 ? 9.259 17.668 15.374 1.00 49.62 185 LYS A O 1
ATOM 1476 N N . GLU A 1 186 ? 7.726 18.249 13.834 1.00 47.97 186 GLU A N 1
ATOM 1477 C CA . GLU A 1 186 ? 7.502 19.619 14.328 1.00 47.97 186 GLU A CA 1
ATOM 1478 C C . GLU A 1 186 ? 6.138 19.834 15.007 1.00 47.97 186 GLU A C 1
ATOM 1480 O O . GLU A 1 186 ? 5.877 20.898 15.563 1.00 47.97 186 GLU A O 1
ATOM 1485 N N . GLY A 1 187 ? 5.256 18.829 15.020 1.00 39.09 187 GLY A N 1
ATOM 1486 C CA . GLY A 1 187 ? 3.977 18.895 15.736 1.00 39.09 187 GLY A CA 1
ATOM 1487 C C . GLY A 1 187 ? 2.938 19.844 15.118 1.00 39.09 187 GLY A C 1
ATOM 1488 O O . GLY A 1 187 ? 1.955 20.177 15.783 1.00 39.09 187 GLY A O 1
ATOM 1489 N N . GLY A 1 188 ? 3.117 20.261 13.859 1.00 40.44 188 GLY A N 1
ATOM 1490 C CA . GLY A 1 188 ? 2.256 21.220 13.160 1.00 40.44 188 GLY A CA 1
ATOM 1491 C C . GLY A 1 188 ? 1.980 20.843 11.700 1.00 40.44 188 GLY A C 1
ATOM 1492 O O . GLY A 1 188 ? 2.726 20.091 11.085 1.00 40.44 188 GLY A O 1
ATOM 1493 N N . ALA A 1 189 ? 0.882 21.354 11.134 1.00 42.47 189 ALA A N 1
ATOM 1494 C CA . ALA A 1 189 ? 0.438 21.082 9.757 1.00 42.47 189 ALA A CA 1
ATOM 1495 C C . ALA A 1 189 ? 1.052 22.010 8.687 1.00 42.47 189 ALA A C 1
ATOM 1497 O O . ALA A 1 189 ? 0.547 22.092 7.571 1.00 42.47 189 ALA A O 1
ATOM 1498 N N . SER A 1 190 ? 2.104 22.752 9.037 1.00 45.88 190 SER A N 1
ATOM 1499 C CA . SER A 1 190 ? 2.508 23.991 8.359 1.00 45.88 190 SER A CA 1
ATOM 1500 C C . SER A 1 190 ? 3.554 23.849 7.246 1.00 45.88 190 SER A C 1
ATOM 1502 O O . SER A 1 190 ? 3.959 24.866 6.705 1.00 45.88 190 SER A O 1
ATOM 1504 N N . GLY A 1 191 ? 3.998 22.638 6.892 1.00 49.66 191 GLY A N 1
ATOM 1505 C CA . GLY A 1 191 ? 5.073 22.448 5.898 1.00 49.66 191 GLY A CA 1
ATOM 1506 C C . GLY A 1 191 ? 4.645 21.974 4.503 1.00 49.66 191 GLY A C 1
ATOM 1507 O O . GLY A 1 191 ? 5.479 21.924 3.609 1.00 49.66 191 GLY A O 1
ATOM 1508 N N . TRP A 1 192 ? 3.381 21.577 4.313 1.00 54.41 192 TRP A N 1
ATOM 1509 C CA . TRP A 1 192 ? 2.940 20.824 3.116 1.00 54.41 192 TRP A CA 1
ATOM 1510 C C . TRP A 1 192 ? 1.947 21.578 2.224 1.00 54.41 192 TRP A C 1
ATOM 1512 O O . TRP A 1 192 ? 1.482 21.046 1.217 1.00 54.41 192 TRP A O 1
ATOM 1522 N N . ILE A 1 193 ? 1.594 22.796 2.627 1.00 53.16 193 ILE A N 1
ATOM 1523 C CA . ILE A 1 193 ? 0.815 23.754 1.847 1.00 53.16 193 ILE A CA 1
ATOM 1524 C C . ILE A 1 193 ? 1.761 24.935 1.670 1.00 53.16 193 ILE A C 1
ATOM 1526 O O . ILE A 1 193 ? 2.130 25.551 2.669 1.00 53.16 193 ILE A O 1
ATOM 1530 N N . GLU A 1 194 ? 2.211 25.190 0.443 1.00 52.16 194 GLU A N 1
ATOM 1531 C CA . GLU A 1 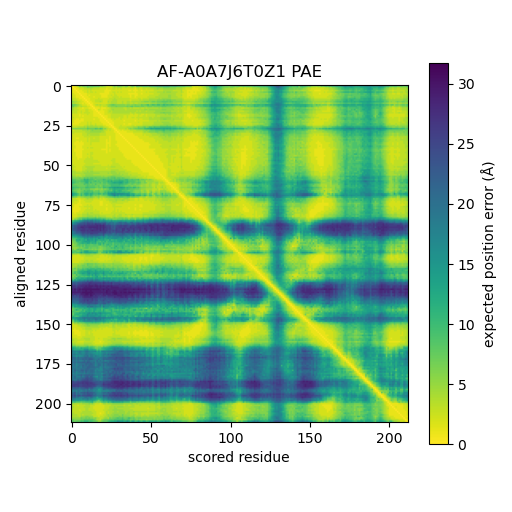194 ? 3.059 26.350 0.167 1.00 52.16 194 GLU A CA 1
ATOM 1532 C C . GLU A 1 194 ? 2.258 27.641 0.437 1.00 52.16 194 GLU A C 1
ATOM 1534 O O . GLU A 1 194 ? 1.030 27.664 0.301 1.00 52.16 194 GLU A O 1
ATOM 1539 N N . ASP A 1 195 ? 2.935 28.712 0.870 1.00 47.22 195 ASP A N 1
ATOM 1540 C CA . ASP A 1 195 ? 2.311 29.990 1.274 1.00 47.22 195 ASP A CA 1
ATOM 1541 C C . ASP A 1 195 ? 1.475 30.653 0.151 1.00 47.22 195 ASP A C 1
ATOM 1543 O O . ASP A 1 195 ? 0.691 31.569 0.410 1.00 47.22 195 ASP A O 1
ATOM 1547 N N . ASP A 1 196 ? 1.600 30.182 -1.092 1.00 49.94 196 ASP A N 1
ATOM 1548 C CA . ASP A 1 196 ? 0.844 30.617 -2.271 1.00 49.94 196 ASP A CA 1
ATOM 1549 C C . ASP A 1 196 ? -0.453 29.815 -2.522 1.00 49.94 196 ASP A C 1
ATOM 1551 O O . ASP A 1 196 ? -1.199 30.109 -3.458 1.00 49.94 196 ASP A O 1
ATOM 1555 N N . GLY A 1 197 ? -0.756 28.824 -1.676 1.00 53.97 197 GLY A N 1
ATOM 1556 C CA . GLY A 1 197 ? -1.913 27.944 -1.822 1.00 53.97 197 GLY A CA 1
ATOM 1557 C C . GLY A 1 197 ? -1.692 26.765 -2.773 1.00 53.97 197 GLY A C 1
ATOM 1558 O O . GLY A 1 197 ? -2.650 26.030 -3.035 1.00 53.97 197 GLY A O 1
ATOM 1559 N N . HIS A 1 198 ? -0.469 26.548 -3.271 1.00 57.50 198 HIS A N 1
ATOM 1560 C CA . HIS A 1 198 ? -0.142 25.378 -4.072 1.00 57.50 198 HIS A CA 1
ATOM 1561 C C . HIS A 1 198 ? -0.131 24.112 -3.201 1.00 57.50 198 HIS A C 1
ATOM 1563 O O . HIS A 1 198 ? 0.563 24.007 -2.186 1.00 57.50 198 HIS A O 1
ATOM 1569 N N . ILE A 1 199 ? -0.948 23.131 -3.593 1.00 64.38 199 ILE A N 1
ATOM 1570 C CA . ILE A 1 199 ? -1.000 21.817 -2.952 1.00 64.38 199 ILE A CA 1
ATOM 1571 C C . ILE A 1 199 ? -0.058 20.895 -3.715 1.00 64.38 199 ILE A C 1
ATOM 1573 O O . ILE A 1 199 ? -0.305 20.590 -4.883 1.00 64.38 199 ILE A O 1
ATOM 1577 N N . MET A 1 200 ? 0.985 20.415 -3.038 1.00 73.88 200 MET A N 1
ATOM 1578 C CA . MET A 1 200 ? 1.930 19.466 -3.620 1.00 73.88 200 MET A CA 1
ATOM 1579 C C . MET A 1 200 ? 1.234 18.186 -4.116 1.00 73.88 200 MET A C 1
ATOM 1581 O O . MET A 1 200 ? 0.222 17.742 -3.562 1.00 73.88 200 MET A O 1
ATOM 1585 N N . ALA A 1 201 ? 1.807 17.553 -5.140 1.00 82.56 201 ALA A N 1
ATOM 1586 C CA . ALA A 1 201 ? 1.340 16.257 -5.615 1.00 82.56 201 ALA A CA 1
ATOM 1587 C C . ALA A 1 201 ? 1.444 15.190 -4.507 1.00 82.56 201 ALA A C 1
ATOM 1589 O O . ALA A 1 201 ? 2.399 15.178 -3.726 1.00 82.56 201 ALA A O 1
ATOM 1590 N N . PHE A 1 202 ? 0.490 14.252 -4.457 1.00 83.50 202 PHE A N 1
ATOM 1591 C CA . PHE A 1 202 ? 0.475 13.174 -3.457 1.00 83.50 202 PHE A CA 1
ATOM 1592 C C . PHE A 1 202 ? 1.796 12.392 -3.413 1.00 83.50 202 PHE A C 1
ATOM 1594 O O . PHE A 1 202 ? 2.279 12.022 -2.344 1.00 83.50 202 PHE A O 1
ATOM 1601 N N . GLY A 1 203 ? 2.388 12.141 -4.580 1.00 86.62 203 GLY A N 1
ATOM 1602 C CA . GLY A 1 203 ? 3.664 11.451 -4.704 1.00 86.62 203 GLY A CA 1
ATOM 1603 C C . GLY A 1 203 ? 4.825 12.195 -4.044 1.00 86.62 203 GLY A C 1
ATOM 1604 O O . GLY A 1 203 ? 5.602 11.591 -3.303 1.00 86.62 203 GLY A O 1
ATOM 1605 N N . ASP A 1 204 ? 4.914 13.509 -4.247 1.00 85.25 204 ASP A N 1
ATOM 1606 C CA . ASP A 1 204 ? 5.929 14.335 -3.588 1.00 85.25 204 ASP A CA 1
ATOM 1607 C C . ASP A 1 204 ? 5.704 14.359 -2.072 1.00 85.25 204 ASP A C 1
ATOM 1609 O O . ASP A 1 204 ? 6.650 14.186 -1.299 1.00 85.25 204 ASP A O 1
ATOM 1613 N N . PHE A 1 205 ? 4.440 14.476 -1.647 1.00 82.50 205 PHE A N 1
ATOM 1614 C CA . PHE A 1 205 ? 4.046 14.434 -0.240 1.00 82.50 205 PHE A CA 1
ATOM 1615 C C . PHE A 1 205 ? 4.515 13.141 0.439 1.00 82.50 205 PHE A C 1
ATOM 1617 O O . PHE A 1 205 ? 5.233 13.171 1.443 1.00 82.50 205 PHE A O 1
ATOM 1624 N N . ILE A 1 206 ? 4.152 11.984 -0.121 1.00 83.00 206 ILE A N 1
ATOM 1625 C CA . ILE A 1 206 ? 4.474 10.698 0.498 1.00 83.00 206 ILE A CA 1
ATOM 1626 C C . ILE A 1 206 ? 5.977 10.395 0.404 1.00 83.00 206 ILE A C 1
ATOM 1628 O O . ILE A 1 206 ? 6.547 9.842 1.344 1.00 83.00 206 ILE A O 1
ATOM 1632 N N . SER A 1 207 ? 6.656 10.815 -0.672 1.00 84.62 207 SER A N 1
ATOM 1633 C CA . SER A 1 207 ? 8.115 10.694 -0.795 1.00 84.62 207 SER A CA 1
ATOM 1634 C C . SER A 1 207 ? 8.846 11.483 0.285 1.00 84.62 207 SER A C 1
ATOM 1636 O O . SER A 1 207 ? 9.850 11.001 0.815 1.00 84.62 207 SER A O 1
ATOM 1638 N N . ALA A 1 208 ? 8.366 12.679 0.619 1.00 80.38 208 ALA A N 1
ATOM 1639 C CA . ALA A 1 208 ? 8.951 13.483 1.679 1.00 80.38 208 ALA A CA 1
ATOM 1640 C C . ALA A 1 208 ? 8.729 12.836 3.054 1.00 80.38 208 ALA A C 1
ATOM 1642 O O . ALA A 1 208 ? 9.675 12.739 3.831 1.00 80.38 208 ALA A O 1
ATOM 1643 N N . LYS A 1 209 ? 7.528 12.298 3.320 1.00 76.44 209 LYS A N 1
ATOM 1644 C CA . LYS A 1 209 ? 7.223 11.558 4.559 1.00 76.44 209 LYS A CA 1
ATOM 1645 C C . LYS A 1 209 ? 8.106 10.330 4.755 1.00 76.44 209 LYS A C 1
ATOM 1647 O O . LYS A 1 209 ? 8.636 10.137 5.840 1.00 76.44 209 LYS A O 1
ATOM 1652 N N . 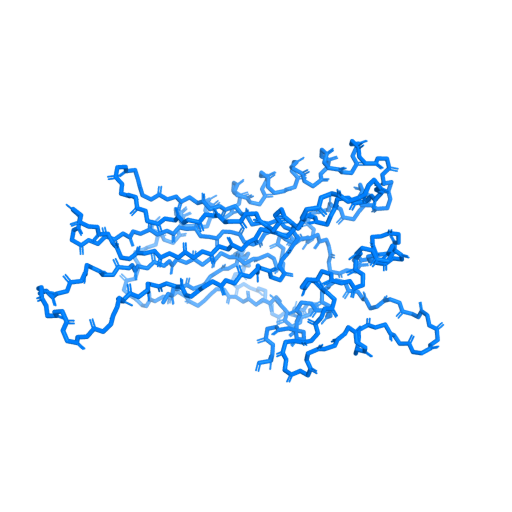TRP A 1 210 ? 8.329 9.533 3.710 1.00 74.81 210 TRP A N 1
ATOM 1653 C CA . TRP A 1 210 ? 9.231 8.376 3.787 1.00 74.81 210 TRP A CA 1
ATOM 1654 C C . TRP A 1 210 ? 10.709 8.747 3.958 1.00 74.81 210 TRP A C 1
ATOM 1656 O O . TRP A 1 210 ? 11.505 7.885 4.322 1.00 74.81 210 TRP A O 1
ATOM 1666 N N . SER A 1 211 ? 11.076 10.003 3.691 1.00 74.12 211 SER A N 1
ATOM 1667 C CA . SER A 1 211 ? 12.439 10.514 3.872 1.00 74.12 211 SER A CA 1
ATOM 1668 C C . SER A 1 211 ? 12.683 11.105 5.269 1.00 74.12 211 SER A C 1
ATOM 1670 O O . SER A 1 211 ? 13.801 11.541 5.549 1.00 74.12 211 SER A O 1
ATOM 1672 N N . GLN A 1 212 ? 11.654 11.168 6.125 1.00 63.41 212 GLN A N 1
ATOM 1673 C CA . GLN A 1 212 ? 11.754 11.644 7.508 1.00 63.41 212 GLN A CA 1
ATOM 1674 C C . GLN A 1 212 ? 12.361 10.586 8.431 1.00 63.41 212 GLN A C 1
ATOM 1676 O O . GLN A 1 212 ? 13.164 11.017 9.293 1.00 63.41 212 GLN A O 1
#

Solvent-accessible surface area (backbone atoms only — not comparable to full-atom values): 12620 Å² total; per-residue (Å²): 116,52,67,47,51,41,85,61,63,93,82,69,85,82,65,96,50,92,68,40,66,75,64,78,76,63,93,84,62,53,71,68,57,53,50,50,53,50,52,50,51,53,54,54,42,53,50,40,44,52,49,43,39,51,51,16,60,78,68,67,36,63,69,49,44,72,26,45,46,79,58,5,48,50,57,18,42,36,38,39,41,76,36,57,39,78,86,72,93,55,80,86,57,68,88,75,61,67,36,69,78,42,65,77,77,60,79,43,78,48,76,49,66,44,84,97,54,68,36,78,44,79,45,73,58,78,71,81,85,69,95,76,84,86,62,89,47,62,35,39,30,29,43,40,25,90,89,39,78,55,38,50,36,43,40,34,35,30,40,52,19,46,79,26,58,55,76,76,61,55,76,38,82,59,36,51,67,33,72,78,37,35,41,85,91,76,77,41,44,77,85,64,52,47,99,86,72,50,65,57,32,45,40,60,53,50,52,52,60,77,69,108

Secondary structure (DSSP, 8-state):
-EEE-----TT----SSTT-------TTS-HHHHHHHHHHHHHHHHHHHHHHHHHHHHHT-HHHHHHS-GGGGGT-EEEEEEEEPP-S--TTS----SEEEE--SSSEEEEEEPTT---EEEEE------SS-----EEEEEPPPSSSSEEEEEEEEE---TT-B-TTTTTSTTGGGSTTT-BTTTTBSTTSB-TT-PBPBHHHHHHHHHT-

Radius of gyration: 19.02 Å; Cα contacts (8 Å, |Δi|>4): 329; chains: 1; bounding box: 41×50×54 Å

Sequence (212 aa):
GFSYGFEWPKTHRAFANKLQGPNVWPAKIPAEDQHTLVKWFNEATRLGLALCKALAHVSGQEALSKNCGSDGASISLQRIYRYFAEEGDDRSRGKTIGSSPHTDWGFITIVLQQEGVDGLQASDIQRSFRRERQDCRSFFKVMPPKEAPERISLVHFYYPNYNTTLEGLLHSDAAKRTSLVADQKEGGASGWIEDDGHIMAFGDFISAKWSQ

Nearest PDB structures (foldseek):
  6s7o-assembly1_E  TM=3.138E-01  e=1.948E+00  Homo sapiens
  8b6l-assembly1_O  TM=2.951E-01  e=2.348E+00  Homo sapiens
  4mdr-assembly1_A  TM=3.615E-01  e=5.279E+00  Homo sapiens
  3l81-as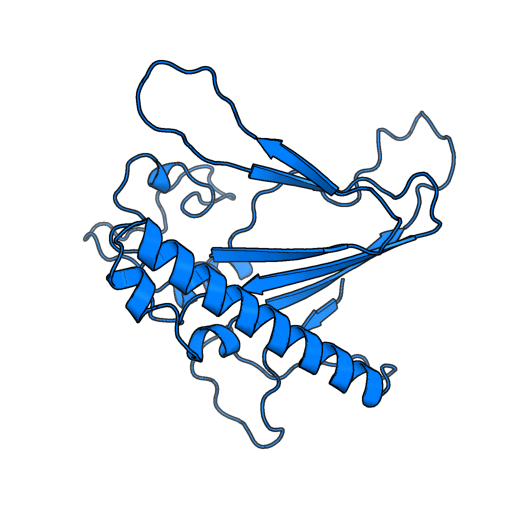sembly1_A  TM=3.424E-01  e=5.618E+00  Homo sapiens
  6s7t-assembly1_E  TM=2.899E-01  e=6.364E+00  Homo sapiens

Mean predicted aligned error: 10.26 Å